Protein AF-A0A8T6SGF6-F1 (afdb_monomer_lite)

Foldseek 3Di:
DVVVVVVVVVVVVVVVVVVVLVVVLVLLVVLVVVLVVVLLDDDDPCLPPDFCVVDDKDWDWDFDPDAVVVLCPPDVNRSVQSVQANWDAPVVCVVVVNDDDVVSVVVCVLNQQWDDDPRTIHGRAHDADPVSVVVSVVVVVVCCVVSCVVCVVVLVVQLVVCVVVVRNVCSVVVVVCCCPPPRNVVSCVVVVVDDAFDQDPSNHTMTTGMD

pLDDT: mean 75.21, std 17.6, range [30.81, 97.12]

Structure (mmCIF, N/CA/C/O backbone):
data_AF-A0A8T6SGF6-F1
#
_entry.id   AF-A0A8T6SGF6-F1
#
loop_
_atom_site.group_PDB
_atom_site.id
_atom_site.type_symbol
_atom_site.label_atom_id
_atom_site.label_alt_id
_atom_site.label_comp_id
_atom_site.label_asym_id
_atom_site.label_entity_id
_atom_site.label_seq_id
_atom_site.pdbx_PDB_ins_code
_atom_site.Cartn_x
_atom_site.Cartn_y
_atom_site.Cartn_z
_atom_site.occupancy
_atom_site.B_iso_or_equiv
_atom_site.auth_seq_id
_atom_site.auth_comp_id
_atom_site.auth_asym_id
_atom_site.auth_atom_id
_atom_site.pdbx_PDB_model_num
ATOM 1 N N . MET A 1 1 ? 2.441 -11.225 -50.084 1.00 42.69 1 MET A N 1
ATOM 2 C CA . MET A 1 1 ? 3.625 -11.869 -49.458 1.00 42.69 1 MET A CA 1
ATOM 3 C C . MET A 1 1 ? 4.300 -10.955 -48.427 1.00 42.69 1 MET A C 1
ATOM 5 O O . MET A 1 1 ? 4.642 -11.436 -47.357 1.00 42.69 1 MET A O 1
ATOM 9 N N . LEU A 1 2 ? 4.420 -9.646 -48.698 1.00 30.81 2 LEU A N 1
ATOM 10 C CA . LEU A 1 2 ? 4.985 -8.646 -47.776 1.00 30.81 2 LEU A CA 1
ATOM 11 C C . LEU A 1 2 ? 4.127 -8.408 -46.508 1.00 30.81 2 LEU A C 1
ATOM 13 O O . LEU A 1 2 ? 4.675 -8.331 -45.411 1.00 30.81 2 LEU A O 1
ATOM 17 N N . ASP A 1 3 ? 2.794 -8.406 -46.631 1.00 38.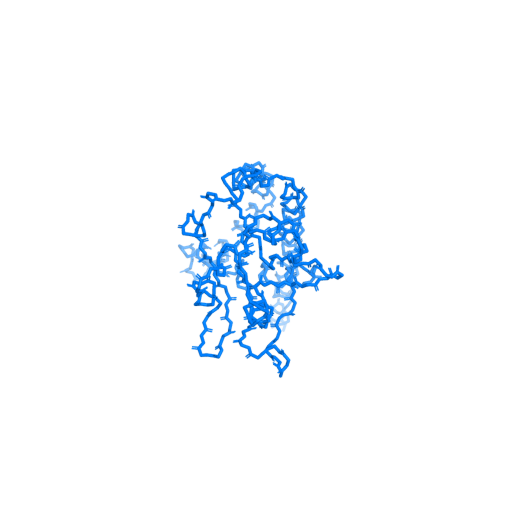16 3 ASP A N 1
ATOM 18 C CA . ASP A 1 3 ? 1.875 -8.214 -45.489 1.00 38.16 3 ASP A CA 1
ATOM 19 C C . ASP A 1 3 ? 1.858 -9.393 -44.505 1.00 38.16 3 ASP A C 1
ATOM 21 O O . ASP A 1 3 ? 1.820 -9.202 -43.291 1.00 38.16 3 ASP A O 1
ATOM 25 N N . ALA A 1 4 ? 1.979 -10.624 -45.011 1.00 33.78 4 ALA A N 1
ATOM 26 C CA . ALA A 1 4 ? 2.087 -11.821 -44.174 1.00 33.78 4 ALA A CA 1
ATOM 27 C C . ALA A 1 4 ? 3.405 -11.841 -43.375 1.00 33.78 4 ALA A C 1
ATOM 29 O O . ALA A 1 4 ? 3.420 -12.249 -42.216 1.00 33.78 4 ALA A O 1
ATOM 30 N N . TYR A 1 5 ? 4.495 -11.336 -43.963 1.00 32.97 5 TYR A N 1
ATOM 31 C CA . TYR A 1 5 ? 5.811 -11.235 -43.324 1.00 32.97 5 TYR A CA 1
ATOM 32 C C . TYR A 1 5 ? 5.869 -10.130 -42.252 1.00 32.97 5 TYR A C 1
ATOM 34 O O . TYR A 1 5 ? 6.454 -10.322 -41.186 1.00 32.97 5 TYR A O 1
ATOM 42 N N . LEU A 1 6 ? 5.207 -8.991 -42.489 1.00 36.31 6 LEU A N 1
ATOM 43 C CA . LEU A 1 6 ? 5.030 -7.922 -41.496 1.00 36.31 6 LEU A CA 1
ATOM 44 C C . LEU A 1 6 ? 4.157 -8.371 -40.316 1.00 36.31 6 LEU A C 1
ATOM 46 O O . LEU A 1 6 ? 4.470 -8.046 -39.169 1.00 36.31 6 LEU A O 1
ATOM 50 N N . SER A 1 7 ? 3.112 -9.159 -40.580 1.00 40.69 7 SER A N 1
ATOM 51 C CA . SER A 1 7 ? 2.255 -9.733 -39.541 1.00 40.69 7 SER A CA 1
ATOM 52 C C . SER A 1 7 ? 2.988 -10.798 -38.712 1.00 40.69 7 SER A C 1
ATOM 54 O O . SER A 1 7 ? 2.883 -10.779 -37.486 1.00 40.69 7 SER A O 1
ATOM 56 N N . LEU A 1 8 ? 3.808 -11.657 -39.338 1.00 35.34 8 LEU A N 1
ATOM 57 C CA . LEU A 1 8 ? 4.652 -12.631 -38.630 1.00 35.34 8 LEU A CA 1
ATOM 58 C C . LEU A 1 8 ? 5.696 -11.947 -37.735 1.00 35.34 8 LEU A C 1
ATOM 60 O O . LEU A 1 8 ? 5.820 -12.306 -36.571 1.00 35.34 8 LEU A O 1
ATOM 64 N N . LYS A 1 9 ? 6.380 -10.902 -38.227 1.00 45.72 9 LYS A N 1
ATOM 65 C CA . LYS A 1 9 ? 7.332 -10.117 -37.419 1.00 45.72 9 LYS A CA 1
ATOM 66 C C . LYS A 1 9 ? 6.667 -9.385 -36.253 1.00 45.72 9 LYS A C 1
ATOM 68 O O . LYS A 1 9 ? 7.291 -9.223 -35.206 1.00 45.72 9 LYS A O 1
ATOM 73 N N . LYS A 1 10 ? 5.418 -8.933 -36.410 1.00 43.22 10 LYS A N 1
ATOM 74 C CA . LYS A 1 10 ? 4.618 -8.360 -35.313 1.00 43.22 10 LYS A CA 1
ATOM 75 C C . LYS A 1 10 ? 4.298 -9.418 -34.254 1.00 43.22 10 LYS A C 1
ATOM 77 O O . LYS A 1 10 ? 4.458 -9.144 -33.070 1.00 43.22 10 LYS A O 1
ATOM 82 N N . ILE A 1 11 ? 3.915 -10.623 -34.679 1.00 40.06 11 ILE A N 1
ATOM 83 C CA . ILE A 1 11 ? 3.613 -11.761 -33.799 1.00 40.06 11 ILE A CA 1
ATOM 84 C C . ILE A 1 11 ? 4.877 -12.264 -33.079 1.00 40.06 11 ILE A C 1
ATOM 86 O O . ILE A 1 11 ? 4.844 -12.471 -31.869 1.00 40.06 11 ILE A O 1
ATOM 90 N N . GLU A 1 12 ? 6.015 -12.376 -33.768 1.00 45.81 12 GLU A N 1
ATOM 91 C CA . GLU A 1 12 ? 7.309 -12.735 -33.167 1.00 45.81 12 GLU A CA 1
ATOM 92 C C . GLU A 1 12 ? 7.813 -11.672 -32.178 1.00 45.81 12 GLU A C 1
ATOM 94 O O . GLU A 1 12 ? 8.327 -12.019 -31.114 1.00 45.81 12 GLU A O 1
ATOM 99 N N . ARG A 1 13 ? 7.616 -10.375 -32.471 1.00 51.97 13 ARG A N 1
ATOM 100 C CA . ARG A 1 13 ? 7.919 -9.279 -31.530 1.00 51.97 13 ARG A CA 1
ATOM 101 C C . ARG A 1 13 ? 7.021 -9.312 -30.295 1.00 51.97 13 ARG A C 1
ATOM 103 O O . ARG A 1 13 ? 7.528 -9.139 -29.191 1.00 51.97 13 ARG A O 1
ATOM 110 N N . LEU A 1 14 ? 5.728 -9.594 -30.460 1.00 41.91 14 LEU A N 1
ATOM 111 C CA . LEU A 1 14 ? 4.786 -9.761 -29.349 1.00 41.91 14 LEU A CA 1
ATOM 112 C C . LEU A 1 14 ? 5.123 -10.993 -28.492 1.00 41.91 14 LEU A C 1
ATOM 114 O O . LEU A 1 14 ? 5.071 -10.913 -27.270 1.00 41.91 14 LEU A O 1
ATOM 118 N N . LEU A 1 15 ? 5.540 -12.108 -29.100 1.00 41.12 15 LEU A N 1
ATOM 119 C CA . LEU A 1 15 ? 5.990 -13.319 -28.394 1.00 41.12 15 LEU A CA 1
ATOM 120 C C . LEU A 1 15 ? 7.327 -13.123 -27.659 1.00 41.12 15 LEU A C 1
ATOM 122 O O . LEU A 1 15 ? 7.505 -13.640 -26.556 1.00 41.12 15 LEU A O 1
ATOM 126 N N . SER A 1 16 ? 8.258 -12.361 -28.242 1.00 49.50 16 SER A N 1
ATOM 127 C CA . SER A 1 16 ? 9.519 -11.958 -27.602 1.00 49.50 16 SER A CA 1
ATOM 128 C C . SER A 1 16 ? 9.273 -11.037 -26.408 1.00 49.50 16 SER A C 1
ATOM 130 O O . SER A 1 16 ? 9.875 -11.227 -25.353 1.00 49.50 16 SER A O 1
ATOM 132 N N . MET A 1 17 ? 8.364 -10.070 -26.554 1.00 51.09 17 MET A N 1
ATOM 133 C CA . MET A 1 17 ? 7.907 -9.234 -25.449 1.00 51.09 17 MET A CA 1
ATOM 134 C C . MET A 1 17 ? 7.204 -10.073 -24.389 1.00 51.09 17 MET A C 1
ATOM 136 O O . MET A 1 17 ? 7.495 -9.896 -23.221 1.00 51.09 17 MET A O 1
ATOM 140 N N . LYS A 1 18 ? 6.369 -11.052 -24.754 1.00 50.62 18 LYS A N 1
ATOM 141 C CA . LYS A 1 18 ? 5.679 -11.912 -23.783 1.00 50.62 18 LYS A CA 1
ATOM 142 C C . LYS A 1 18 ? 6.647 -12.655 -22.857 1.00 50.62 18 LYS A C 1
ATOM 144 O O . LYS A 1 18 ? 6.436 -12.656 -21.655 1.00 50.62 18 LYS A O 1
ATOM 149 N N . LYS A 1 19 ? 7.757 -13.189 -23.381 1.00 54.75 19 LYS A N 1
ATOM 150 C CA . LYS A 1 19 ? 8.802 -13.833 -22.558 1.00 54.75 19 LYS A CA 1
ATOM 151 C C . LYS A 1 19 ? 9.537 -12.850 -21.641 1.00 54.75 19 LYS A C 1
ATOM 153 O O . LYS A 1 19 ? 9.822 -13.186 -20.496 1.00 54.75 19 LYS A O 1
ATOM 158 N N . PHE A 1 20 ? 9.827 -11.646 -22.134 1.00 56.53 20 PHE A N 1
ATOM 159 C CA . PHE A 1 20 ? 10.377 -10.554 -21.324 1.00 56.53 20 PHE A CA 1
ATOM 160 C C . PHE A 1 20 ? 9.402 -10.141 -20.209 1.00 56.53 20 PHE A C 1
ATOM 162 O O . PHE A 1 20 ? 9.803 -9.967 -19.064 1.00 56.53 20 PHE A O 1
ATOM 169 N N . ILE A 1 21 ? 8.110 -10.081 -20.528 1.00 55.38 21 ILE A N 1
ATOM 170 C CA . ILE A 1 21 ? 7.006 -9.759 -19.622 1.00 55.38 21 ILE A CA 1
ATOM 171 C C . ILE A 1 21 ? 6.805 -10.871 -18.587 1.00 55.38 21 ILE A C 1
ATOM 173 O O . ILE A 1 21 ? 6.583 -10.571 -17.422 1.00 55.38 21 ILE A O 1
ATOM 177 N N . ASP A 1 22 ? 6.906 -12.145 -18.968 1.00 54.88 22 ASP A N 1
ATOM 178 C CA . ASP A 1 22 ? 6.864 -13.293 -18.050 1.00 54.88 22 ASP A CA 1
ATOM 179 C C . ASP A 1 22 ? 8.054 -13.274 -17.081 1.00 54.88 22 ASP A C 1
ATOM 181 O O . ASP A 1 22 ? 7.872 -13.463 -15.880 1.00 54.88 22 ASP A O 1
ATOM 185 N N . ALA A 1 23 ? 9.261 -12.973 -17.567 1.00 54.03 23 ALA A N 1
ATOM 186 C CA . ALA A 1 23 ? 10.449 -12.863 -16.725 1.00 54.03 23 ALA A CA 1
ATOM 187 C C . ALA A 1 23 ? 10.371 -11.670 -15.753 1.00 54.03 23 ALA A C 1
ATOM 189 O O . ALA A 1 23 ? 10.595 -11.843 -14.555 1.00 54.03 23 ALA A O 1
ATOM 190 N N . LEU A 1 24 ? 9.996 -10.482 -16.244 1.00 57.06 24 LEU A N 1
ATOM 191 C CA . LEU A 1 24 ? 9.817 -9.276 -15.428 1.00 57.06 24 LEU A CA 1
ATOM 192 C C . LEU A 1 24 ? 8.732 -9.481 -14.362 1.00 57.06 24 LEU A C 1
ATOM 194 O O . LEU A 1 24 ? 8.908 -9.101 -13.209 1.00 57.06 24 LEU A O 1
ATOM 198 N N . ALA A 1 25 ? 7.634 -10.141 -14.729 1.00 54.72 25 ALA A N 1
ATOM 199 C CA . ALA A 1 25 ? 6.541 -10.455 -13.824 1.00 54.72 25 ALA A CA 1
ATOM 200 C C . ALA A 1 25 ? 6.936 -11.433 -12.725 1.00 54.72 25 ALA A C 1
ATOM 202 O O . ALA A 1 25 ? 6.591 -11.217 -11.569 1.00 54.72 25 ALA A O 1
ATOM 203 N N . VAL A 1 26 ? 7.663 -12.502 -13.060 1.00 58.97 26 VAL A N 1
ATOM 204 C CA . VAL A 1 26 ? 8.169 -13.454 -12.064 1.00 58.97 26 VAL A CA 1
ATOM 205 C C . VAL A 1 26 ? 9.068 -12.728 -11.068 1.00 58.97 26 VAL A C 1
ATOM 207 O O . VAL A 1 26 ? 8.891 -12.901 -9.867 1.00 58.97 26 VAL A O 1
ATOM 210 N N . ILE A 1 27 ? 9.950 -11.850 -11.546 1.00 59.69 27 ILE A N 1
ATOM 211 C CA . ILE A 1 27 ? 10.829 -11.028 -10.707 1.00 59.69 27 ILE A CA 1
ATOM 212 C C . ILE A 1 27 ? 10.022 -10.088 -9.797 1.00 59.69 27 ILE A C 1
ATOM 214 O O . ILE A 1 27 ? 10.234 -10.085 -8.587 1.00 59.69 27 ILE A O 1
ATOM 218 N N . LEU A 1 28 ? 9.060 -9.340 -10.347 1.00 57.00 28 LEU A N 1
ATOM 219 C CA . LEU A 1 28 ? 8.191 -8.438 -9.581 1.00 57.00 28 LEU A CA 1
ATOM 220 C C . LEU A 1 28 ? 7.332 -9.193 -8.553 1.00 57.00 28 LEU A C 1
ATOM 222 O O . LEU A 1 28 ? 7.143 -8.716 -7.438 1.00 57.00 28 LEU A O 1
ATOM 226 N N . CYS A 1 29 ? 6.866 -10.401 -8.880 1.00 51.44 29 CYS A N 1
ATOM 227 C CA . CYS A 1 29 ? 6.119 -11.259 -7.958 1.00 51.44 29 CYS A CA 1
ATOM 228 C C . CYS A 1 29 ? 6.995 -11.827 -6.843 1.00 51.44 29 CYS A C 1
ATOM 230 O O . CYS A 1 29 ? 6.547 -11.898 -5.703 1.00 51.44 29 CYS A O 1
ATOM 232 N N . PHE A 1 30 ? 8.230 -12.230 -7.153 1.00 53.16 30 PHE A N 1
ATOM 233 C CA . PHE A 1 30 ? 9.194 -12.680 -6.150 1.00 53.16 30 PHE A CA 1
ATOM 234 C C . PHE A 1 30 ? 9.578 -11.540 -5.200 1.00 53.16 30 PHE A C 1
ATOM 236 O O . PHE A 1 30 ? 9.644 -11.763 -3.993 1.00 53.16 30 PHE A O 1
ATOM 243 N N . LEU A 1 31 ? 9.745 -10.318 -5.717 1.00 53.47 31 LEU A N 1
ATOM 244 C CA . LEU A 1 31 ? 9.953 -9.120 -4.901 1.00 53.47 31 LEU A CA 1
ATOM 245 C C . LEU A 1 31 ? 8.736 -8.829 -4.013 1.00 53.47 31 LEU A C 1
ATOM 247 O O . LEU A 1 31 ? 8.900 -8.630 -2.814 1.00 53.47 31 LEU A O 1
ATOM 251 N N . ALA A 1 32 ? 7.516 -8.900 -4.551 1.00 54.25 32 ALA A N 1
ATOM 252 C CA . ALA A 1 32 ? 6.296 -8.720 -3.764 1.00 54.25 32 ALA A CA 1
ATOM 253 C C . ALA A 1 32 ? 6.138 -9.790 -2.660 1.00 54.25 32 ALA A C 1
ATOM 255 O O . ALA A 1 32 ? 5.777 -9.461 -1.534 1.00 54.25 32 ALA A O 1
ATOM 256 N N . LEU A 1 33 ? 6.462 -11.058 -2.940 1.00 49.75 33 LEU A N 1
ATOM 257 C CA . LEU A 1 33 ? 6.412 -12.159 -1.964 1.00 49.75 33 LEU A CA 1
ATOM 258 C C . LEU A 1 33 ? 7.470 -12.033 -0.854 1.00 49.75 33 LEU A C 1
ATOM 260 O O . LEU A 1 33 ? 7.160 -12.296 0.307 1.00 49.75 33 LEU A O 1
ATOM 264 N N . LEU A 1 34 ? 8.689 -11.596 -1.186 1.00 48.66 34 LEU A N 1
ATOM 265 C CA . LEU A 1 34 ? 9.758 -11.339 -0.210 1.00 48.66 34 LEU A CA 1
ATOM 266 C C . LEU A 1 34 ? 9.413 -10.174 0.725 1.00 48.66 34 LEU A C 1
ATOM 268 O O . LEU A 1 34 ? 9.681 -10.239 1.922 1.00 48.66 34 LEU A O 1
ATOM 272 N N . VAL A 1 35 ? 8.766 -9.136 0.194 1.00 51.12 35 VAL A N 1
ATOM 273 C CA . VAL A 1 35 ? 8.288 -7.987 0.970 1.00 51.12 35 VAL A CA 1
ATOM 274 C C . VAL A 1 35 ? 7.162 -8.409 1.917 1.00 51.12 35 VAL A C 1
ATOM 276 O O . VAL A 1 35 ? 7.212 -8.089 3.096 1.00 51.12 35 VAL A O 1
ATOM 279 N N . VAL A 1 36 ? 6.204 -9.228 1.473 1.00 52.28 36 VAL A N 1
ATOM 280 C CA . VAL A 1 36 ? 5.128 -9.742 2.346 1.00 52.28 36 VAL A CA 1
ATOM 281 C C . VAL A 1 36 ? 5.663 -10.623 3.489 1.00 52.28 36 VAL A C 1
ATOM 283 O O . VAL A 1 36 ? 5.132 -10.557 4.597 1.00 52.28 36 VAL A O 1
ATOM 286 N N . GLN A 1 37 ? 6.715 -11.422 3.260 1.00 49.22 37 GLN A N 1
ATOM 287 C CA . GLN A 1 37 ? 7.325 -12.254 4.310 1.00 49.22 37 GLN A CA 1
ATOM 288 C C . GLN A 1 37 ? 8.202 -11.458 5.288 1.00 49.22 37 GLN A C 1
ATOM 290 O O . GLN A 1 37 ? 8.167 -11.742 6.484 1.00 49.22 37 GLN A O 1
ATOM 295 N N . ALA A 1 38 ? 8.941 -10.451 4.814 1.00 45.31 38 ALA A N 1
ATOM 296 C CA . ALA A 1 38 ? 9.756 -9.586 5.672 1.00 45.31 38 ALA A CA 1
ATOM 297 C C . ALA A 1 38 ? 8.895 -8.641 6.537 1.00 45.31 38 ALA A C 1
ATOM 299 O O . ALA A 1 38 ? 9.175 -8.445 7.715 1.00 45.31 38 ALA A O 1
ATOM 300 N N . LEU A 1 39 ? 7.784 -8.130 5.992 1.00 46.81 39 LEU A N 1
ATOM 301 C CA . LEU A 1 39 ? 6.866 -7.208 6.679 1.00 46.81 39 LEU A CA 1
ATOM 302 C C . LEU A 1 39 ? 5.948 -7.871 7.714 1.00 46.81 39 LEU A C 1
ATOM 304 O O . LEU A 1 39 ? 5.283 -7.182 8.487 1.00 46.81 39 LEU A O 1
ATOM 308 N N . ALA A 1 40 ? 5.890 -9.205 7.754 1.00 46.00 40 ALA A N 1
ATOM 309 C CA . ALA A 1 40 ? 5.141 -9.922 8.783 1.00 46.00 40 ALA A CA 1
ATOM 310 C C . ALA A 1 40 ? 5.783 -9.794 10.179 1.00 46.00 40 ALA A C 1
ATOM 312 O O . ALA A 1 40 ? 5.165 -10.182 11.174 1.00 46.00 40 ALA A O 1
ATOM 313 N N . GLN A 1 41 ? 6.997 -9.243 10.281 1.00 48.88 41 GLN A N 1
ATOM 314 C CA . GLN A 1 41 ? 7.711 -9.107 11.541 1.00 48.88 41 GLN A CA 1
ATOM 315 C C . GLN A 1 41 ? 8.114 -7.650 11.821 1.00 48.88 41 GLN A C 1
ATOM 317 O O . GLN A 1 41 ? 9.018 -7.101 11.208 1.00 48.88 41 GLN A O 1
ATOM 322 N N . GLN A 1 42 ? 7.469 -7.110 12.864 1.00 48.31 42 GLN A N 1
ATOM 323 C CA . GLN A 1 42 ? 7.906 -5.992 13.715 1.00 48.31 42 GLN A CA 1
ATOM 324 C C . GLN A 1 42 ? 7.611 -4.546 13.271 1.00 48.31 42 GLN A C 1
ATOM 326 O O . GLN A 1 42 ? 8.533 -3.773 13.045 1.00 48.31 42 GLN A O 1
ATOM 331 N N . LEU A 1 43 ? 6.350 -4.119 13.442 1.00 49.84 43 LEU A N 1
ATOM 332 C CA . LEU A 1 43 ? 6.094 -2.741 13.898 1.00 49.84 43 LEU A CA 1
ATOM 333 C C . LEU A 1 43 ? 6.615 -2.554 15.341 1.00 49.84 43 LEU A C 1
ATOM 335 O O . LEU A 1 43 ? 6.474 -3.503 16.137 1.00 49.84 43 LEU A O 1
ATOM 339 N N . PRO A 1 44 ? 7.121 -1.356 15.703 1.00 47.50 44 PRO A N 1
ATOM 340 C CA . PRO A 1 44 ? 7.504 -1.025 17.071 1.00 47.50 44 PRO A CA 1
ATOM 341 C C . PRO A 1 44 ? 6.348 -1.268 18.049 1.00 47.50 44 PRO A C 1
ATOM 343 O O . PRO A 1 44 ? 5.174 -1.187 17.690 1.00 47.50 44 PRO A O 1
ATOM 346 N N . ALA A 1 45 ? 6.692 -1.629 19.284 1.00 47.25 45 ALA A N 1
ATOM 347 C CA . ALA A 1 45 ? 5.738 -2.077 20.298 1.00 47.25 45 ALA A CA 1
ATOM 348 C C . ALA A 1 45 ? 4.834 -0.962 20.858 1.00 47.25 45 ALA A C 1
ATOM 350 O O . ALA A 1 45 ? 3.873 -1.286 21.548 1.00 47.25 45 ALA A O 1
ATOM 351 N N . ASP A 1 46 ? 5.103 0.309 20.542 1.00 48.56 46 ASP A N 1
ATOM 352 C CA . ASP A 1 46 ? 4.410 1.456 21.136 1.00 48.56 46 ASP A CA 1
ATOM 353 C C . ASP A 1 46 ? 3.642 2.250 20.066 1.00 48.56 46 ASP A C 1
ATOM 355 O O . ASP A 1 46 ? 4.159 3.168 19.431 1.00 48.56 46 ASP A O 1
ATOM 359 N N . ALA A 1 47 ? 2.395 1.842 19.813 1.00 50.56 47 ALA A N 1
ATOM 360 C CA . ALA A 1 47 ? 1.516 2.471 18.822 1.00 50.56 47 ALA A CA 1
ATOM 361 C C . ALA A 1 47 ? 1.007 3.863 19.252 1.00 50.56 47 ALA A C 1
ATOM 363 O O . ALA A 1 47 ? 0.466 4.597 18.433 1.00 50.56 47 ALA A O 1
ATOM 364 N N . THR A 1 48 ? 1.203 4.235 20.517 1.00 50.34 48 THR A N 1
ATOM 365 C CA . THR A 1 48 ? 0.708 5.464 21.164 1.00 50.34 48 THR A CA 1
ATOM 366 C C . THR A 1 48 ? 1.468 6.735 20.778 1.00 50.34 48 THR A C 1
ATOM 368 O O . THR A 1 48 ? 1.000 7.829 21.078 1.00 50.34 48 THR A O 1
ATOM 371 N N . THR A 1 49 ? 2.619 6.630 20.102 1.00 56.94 49 THR A N 1
ATOM 372 C CA . THR A 1 49 ? 3.395 7.795 19.619 1.00 56.94 49 THR A CA 1
ATOM 373 C C . THR A 1 49 ? 3.411 7.944 18.097 1.00 56.94 49 THR A C 1
ATOM 375 O O . THR A 1 49 ? 3.994 8.898 17.587 1.00 56.94 49 THR A O 1
ATOM 378 N N . LEU A 1 50 ? 2.778 7.024 17.364 1.00 67.75 50 LEU A N 1
ATOM 379 C CA . LEU A 1 50 ? 2.756 7.037 15.902 1.00 67.75 50 LEU A CA 1
ATOM 380 C C . LEU A 1 50 ? 1.631 7.940 15.384 1.00 67.75 50 LEU A C 1
ATOM 382 O O . LEU A 1 50 ? 0.506 7.877 15.873 1.00 67.75 50 LEU A O 1
ATOM 386 N N . SER A 1 51 ? 1.922 8.728 14.348 1.00 77.69 51 SER A N 1
ATOM 387 C CA . SER A 1 51 ? 0.922 9.455 13.565 1.00 77.69 51 SER A CA 1
ATOM 388 C C . SER A 1 51 ? 1.088 9.120 12.085 1.00 77.69 51 SER A C 1
ATOM 390 O O . SER A 1 51 ? 2.195 9.109 11.561 1.00 77.69 51 SER A O 1
ATOM 392 N N . LEU A 1 52 ? -0.016 8.909 11.365 1.00 76.00 52 LEU A N 1
ATOM 393 C CA . LEU A 1 52 ? -0.043 8.813 9.902 1.00 76.00 52 LEU A CA 1
ATOM 394 C C . LEU A 1 52 ? 0.465 10.088 9.212 1.00 76.00 52 LEU A C 1
ATOM 396 O O . LEU A 1 52 ? 0.773 10.039 8.027 1.00 76.00 52 LEU A O 1
ATOM 400 N N . LYS A 1 53 ? 0.590 11.218 9.919 1.00 76.69 53 LYS A N 1
ATOM 401 C CA . LYS A 1 53 ? 1.257 12.422 9.393 1.00 76.69 53 LYS A CA 1
ATOM 402 C C . LYS A 1 53 ? 2.755 12.228 9.171 1.00 76.69 53 LYS A C 1
ATOM 404 O O . LYS A 1 53 ? 3.327 12.958 8.369 1.00 76.69 53 LYS A O 1
ATOM 409 N N . ASP A 1 54 ? 3.362 11.260 9.852 1.00 76.69 54 ASP A N 1
ATOM 410 C CA . ASP A 1 54 ? 4.778 10.919 9.697 1.00 76.69 54 ASP A CA 1
ATOM 411 C C . ASP A 1 54 ? 5.033 10.025 8.468 1.00 76.69 54 ASP A C 1
ATOM 413 O O . ASP A 1 54 ? 6.172 9.643 8.200 1.00 76.69 54 ASP A O 1
ATOM 417 N N . TYR A 1 55 ? 3.977 9.692 7.715 1.00 73.00 55 TYR A N 1
ATOM 418 C CA . TYR A 1 55 ? 4.013 8.808 6.556 1.00 73.00 55 TYR A CA 1
ATOM 419 C C . TYR A 1 55 ? 3.520 9.530 5.300 1.00 73.00 55 TYR A C 1
ATOM 421 O O . TYR A 1 55 ? 2.547 10.289 5.325 1.00 73.00 55 TYR A O 1
ATOM 429 N N . ASP A 1 56 ? 4.146 9.223 4.166 1.00 71.94 56 ASP A N 1
ATOM 430 C CA . ASP A 1 56 ? 3.608 9.592 2.860 1.00 71.94 56 ASP A CA 1
ATOM 431 C C . ASP A 1 56 ? 2.458 8.646 2.500 1.00 71.94 56 ASP A C 1
ATOM 433 O O . ASP A 1 56 ? 2.663 7.446 2.339 1.00 71.94 56 ASP A O 1
ATOM 437 N N . ILE A 1 57 ? 1.245 9.185 2.348 1.00 69.50 57 ILE A N 1
ATOM 438 C CA . ILE A 1 57 ? 0.067 8.403 1.951 1.00 69.50 57 ILE A CA 1
ATOM 439 C C . ILE A 1 57 ? -0.117 8.503 0.438 1.00 69.50 57 ILE A C 1
ATOM 441 O O . ILE A 1 57 ? -0.462 9.566 -0.085 1.00 69.50 57 ILE A O 1
ATOM 445 N N . SER A 1 58 ? 0.026 7.379 -0.262 1.00 67.50 58 SER A N 1
ATOM 446 C CA . SER A 1 58 ? -0.202 7.285 -1.705 1.00 67.50 58 SER A CA 1
ATOM 447 C C . SER A 1 58 ? -1.492 6.512 -1.999 1.00 67.50 58 SER A C 1
ATOM 449 O O . SER A 1 58 ? -1.804 5.508 -1.363 1.00 67.50 58 SER A O 1
ATOM 451 N N . GLN A 1 59 ? -2.296 6.981 -2.960 1.00 65.50 59 GLN A N 1
ATOM 452 C CA . GLN A 1 59 ? -3.617 6.399 -3.240 1.00 65.50 59 GLN A CA 1
ATOM 453 C C . GLN A 1 59 ? -3.854 6.296 -4.745 1.00 65.50 59 GLN A C 1
ATOM 455 O O . GLN A 1 59 ? -3.739 7.290 -5.458 1.00 65.50 59 GLN A O 1
ATOM 460 N N . PHE A 1 60 ? -4.242 5.112 -5.219 1.00 62.69 60 PHE A N 1
ATOM 461 C CA . PHE A 1 60 ? -4.751 4.920 -6.578 1.00 62.69 60 PHE A CA 1
ATOM 462 C C . PHE A 1 60 ? -6.235 4.580 -6.490 1.00 62.69 60 PHE A C 1
ATOM 464 O O . PHE A 1 60 ? -6.584 3.500 -6.009 1.00 62.69 60 PHE A O 1
ATOM 471 N N . ILE A 1 61 ? -7.105 5.521 -6.874 1.00 66.38 61 ILE A N 1
ATOM 472 C CA . ILE A 1 61 ? -8.544 5.434 -6.599 1.00 66.38 61 ILE A CA 1
ATOM 473 C C . ILE A 1 61 ? -9.402 5.827 -7.798 1.00 66.38 61 ILE A C 1
ATOM 475 O O . ILE A 1 61 ? -9.144 6.809 -8.486 1.00 66.38 61 ILE A O 1
ATOM 479 N N . THR A 1 62 ? -10.508 5.109 -7.956 1.00 64.25 62 THR A N 1
ATOM 480 C CA . THR A 1 62 ? -11.732 5.635 -8.561 1.00 64.25 62 THR A CA 1
ATOM 481 C C . THR A 1 62 ? -12.705 5.908 -7.418 1.00 64.25 62 THR A C 1
ATOM 483 O O . THR A 1 62 ? -12.997 5.010 -6.622 1.00 64.25 62 THR A O 1
ATOM 486 N N . SER A 1 63 ? -13.179 7.148 -7.290 1.00 63.53 63 SER A N 1
ATOM 487 C CA . SER A 1 63 ? -14.061 7.554 -6.190 1.00 63.53 63 SER A CA 1
ATOM 488 C C . SER A 1 63 ? -15.284 8.308 -6.691 1.00 63.53 63 SER A C 1
ATOM 490 O O . SER A 1 63 ? -15.215 9.042 -7.676 1.00 63.53 63 SER A O 1
ATOM 492 N N . SER A 1 64 ? -16.404 8.149 -5.987 1.00 56.50 64 SER A N 1
ATOM 493 C CA . SER A 1 64 ? -17.579 9.003 -6.150 1.00 56.50 64 SER A CA 1
ATOM 494 C C . SER A 1 64 ? -17.677 9.944 -4.947 1.00 56.50 64 SER A C 1
ATOM 496 O O . SER A 1 64 ? -18.154 9.557 -3.882 1.00 56.50 64 SER A O 1
ATOM 498 N N . GLY A 1 65 ? -17.206 11.182 -5.102 1.00 67.00 65 GLY A N 1
ATOM 499 C CA . GLY A 1 65 ? -17.463 12.285 -4.167 1.00 67.00 65 GLY A CA 1
ATOM 500 C C . GLY A 1 65 ? -16.392 12.582 -3.109 1.00 67.00 65 GLY A C 1
ATOM 501 O O . GLY A 1 65 ? -16.186 13.752 -2.807 1.00 67.00 65 GLY A O 1
ATOM 502 N N . SER A 1 66 ? -15.692 11.590 -2.546 1.00 77.38 66 SER A N 1
ATOM 503 C CA . SER A 1 66 ? -14.634 11.824 -1.540 1.00 77.38 66 SER A CA 1
ATOM 504 C C . SER A 1 66 ? -13.577 10.713 -1.556 1.00 77.38 66 SER A C 1
ATOM 506 O O . SER A 1 66 ? -13.788 9.660 -2.154 1.00 77.38 66 SER A O 1
ATOM 508 N N . THR A 1 67 ? -12.434 10.939 -0.906 1.00 82.19 67 THR A N 1
ATOM 509 C CA . THR A 1 67 ? -11.306 9.997 -0.857 1.00 82.19 67 THR A CA 1
ATOM 510 C C . THR A 1 67 ? -11.184 9.340 0.521 1.00 82.19 67 THR A C 1
ATOM 512 O O . THR A 1 67 ? -11.570 9.947 1.527 1.00 82.19 67 THR A O 1
ATOM 515 N N . PRO A 1 68 ? -10.606 8.126 0.614 1.00 86.81 68 PRO A N 1
ATOM 516 C CA . PRO A 1 68 ? -10.339 7.482 1.901 1.00 86.81 68 PRO A CA 1
ATOM 517 C C . PRO A 1 68 ? -9.524 8.356 2.860 1.00 86.81 68 PRO A C 1
ATOM 519 O O . PRO A 1 68 ? -9.748 8.296 4.065 1.00 86.81 68 PRO A O 1
ATOM 522 N N . ASN A 1 69 ? -8.644 9.222 2.335 1.00 86.56 69 ASN A N 1
ATOM 523 C CA . ASN A 1 69 ? -7.858 10.157 3.148 1.00 86.56 69 ASN A CA 1
ATOM 524 C C . ASN A 1 69 ? -8.724 11.025 4.065 1.00 86.56 69 ASN A C 1
ATOM 526 O O . ASN A 1 69 ? -8.361 11.285 5.208 1.00 86.56 69 ASN A O 1
ATOM 530 N N . ASN A 1 70 ? -9.867 11.486 3.553 1.00 88.81 70 ASN A N 1
ATOM 531 C CA . ASN A 1 70 ? -10.752 12.349 4.321 1.00 88.81 70 ASN A CA 1
ATOM 532 C C . ASN A 1 70 ? -11.319 11.594 5.519 1.00 88.81 70 ASN A C 1
ATOM 534 O O . ASN A 1 70 ? -11.385 12.158 6.598 1.00 88.81 70 ASN A O 1
ATOM 538 N N . ILE A 1 71 ? -11.659 10.316 5.346 1.00 91.56 71 ILE A N 1
ATOM 539 C CA . ILE A 1 71 ? -12.190 9.471 6.419 1.00 91.56 71 ILE A CA 1
ATOM 540 C C . ILE A 1 71 ? -11.119 9.126 7.448 1.00 91.56 71 ILE A C 1
ATOM 542 O O . ILE A 1 71 ? -11.405 9.147 8.640 1.00 91.56 71 ILE A O 1
ATOM 546 N N . ILE A 1 72 ? -9.891 8.857 7.003 1.00 92.00 72 ILE A N 1
ATOM 547 C CA . ILE A 1 72 ? -8.748 8.589 7.888 1.00 92.00 72 ILE A CA 1
ATOM 548 C C . ILE A 1 72 ? -8.519 9.757 8.861 1.00 92.00 72 ILE A C 1
ATOM 550 O O . ILE A 1 72 ? -8.224 9.529 10.027 1.00 92.00 72 ILE A O 1
ATOM 554 N N . LYS A 1 73 ? -8.708 10.997 8.397 1.00 91.06 73 LYS A N 1
ATOM 555 C CA . LYS A 1 73 ? -8.478 12.222 9.180 1.00 91.06 73 LYS A CA 1
ATOM 556 C C . LYS A 1 73 ? -9.647 12.646 10.077 1.00 91.06 73 LYS A C 1
ATOM 558 O O . LYS A 1 73 ? -9.525 13.661 10.758 1.00 91.06 73 LYS A O 1
ATOM 563 N N . LEU A 1 74 ? -10.786 11.950 10.035 1.00 92.81 74 LEU A N 1
ATOM 564 C CA . LEU A 1 74 ? -11.935 12.273 10.887 1.00 92.81 74 LEU A CA 1
ATOM 565 C C . LEU A 1 74 ? -11.735 11.732 12.303 1.00 92.81 74 LEU A C 1
ATOM 567 O O . LEU A 1 74 ? -11.330 10.582 12.472 1.00 92.81 74 LEU A O 1
ATOM 571 N N . ASP A 1 75 ? -12.104 12.543 13.295 1.00 94.00 75 ASP A N 1
ATOM 572 C CA . ASP A 1 75 ? -12.055 12.199 14.718 1.00 94.00 75 ASP A CA 1
ATOM 573 C C . ASP A 1 75 ? -10.692 11.587 15.103 1.00 94.00 75 ASP A C 1
ATOM 575 O O . ASP A 1 75 ? -9.648 12.139 14.755 1.00 94.00 75 ASP A O 1
ATOM 579 N N . ASN A 1 76 ? -10.685 10.441 15.786 1.00 94.62 76 ASN A N 1
ATOM 580 C CA . ASN A 1 76 ? -9.487 9.665 16.099 1.00 94.62 76 ASN A CA 1
ATOM 581 C C . ASN A 1 76 ? -9.330 8.414 15.209 1.00 94.62 76 ASN A C 1
ATOM 583 O O . ASN A 1 76 ? -8.705 7.432 15.604 1.00 94.62 76 ASN A O 1
ATOM 587 N N . ASN A 1 77 ? -9.875 8.421 13.987 1.00 95.81 77 ASN A N 1
ATOM 588 C CA . ASN A 1 77 ? -9.800 7.257 13.095 1.00 95.81 77 ASN A CA 1
ATOM 589 C C . ASN A 1 77 ? -8.357 6.820 12.808 1.00 95.81 77 ASN A C 1
ATOM 591 O O . ASN A 1 77 ? -8.085 5.626 12.718 1.00 95.81 77 ASN A O 1
ATOM 595 N N . GLU A 1 78 ? -7.437 7.773 12.685 1.00 93.81 78 GLU A N 1
ATOM 596 C CA . GLU A 1 78 ? -6.002 7.530 12.533 1.00 93.81 78 GLU A CA 1
ATOM 597 C C . GLU A 1 78 ? -5.432 6.640 13.649 1.00 93.81 78 GLU A C 1
ATOM 599 O O . GLU A 1 78 ? -4.720 5.675 13.369 1.00 93.81 78 GLU A O 1
ATOM 604 N N . GLU A 1 79 ? -5.810 6.909 14.896 1.00 94.38 79 GLU A N 1
ATOM 605 C CA . GLU A 1 79 ? -5.379 6.154 16.071 1.00 94.38 79 GLU A CA 1
ATOM 606 C C . GLU A 1 79 ? -5.913 4.713 16.035 1.00 94.38 79 GLU A C 1
ATOM 608 O O . GLU A 1 79 ? -5.156 3.754 16.197 1.00 94.38 79 GLU A O 1
ATOM 613 N N . ILE A 1 80 ? -7.201 4.544 15.708 1.00 96.06 80 ILE A N 1
ATOM 614 C CA . ILE A 1 80 ? -7.835 3.227 15.546 1.00 96.06 80 ILE A CA 1
ATOM 615 C C . ILE A 1 80 ? -7.119 2.419 14.449 1.00 96.06 80 ILE A C 1
ATOM 617 O O . ILE A 1 80 ? -6.834 1.231 14.623 1.00 96.06 80 ILE A O 1
ATOM 621 N N . ILE A 1 81 ? -6.804 3.054 13.315 1.00 94.81 81 ILE A N 1
ATOM 622 C CA . ILE A 1 81 ? -6.113 2.424 12.180 1.00 94.81 81 ILE A CA 1
ATOM 623 C C . ILE A 1 81 ? -4.705 1.975 12.580 1.00 94.81 81 ILE A C 1
ATOM 625 O O . ILE A 1 81 ? -4.311 0.846 12.276 1.00 94.81 81 ILE A O 1
ATOM 629 N N . LEU A 1 82 ? -3.944 2.825 13.267 1.00 92.19 82 LEU A N 1
ATOM 630 C CA . LEU A 1 82 ? -2.592 2.490 13.715 1.00 92.19 82 LEU A CA 1
ATOM 631 C C . LEU A 1 82 ? -2.610 1.354 14.744 1.00 92.19 82 LEU A C 1
ATOM 633 O O . LEU A 1 82 ? -1.833 0.401 14.634 1.00 92.19 82 LEU A O 1
ATOM 637 N N . ALA A 1 83 ? -3.558 1.378 15.681 1.00 93.38 83 ALA A N 1
ATOM 638 C CA . ALA A 1 83 ? -3.726 0.312 16.661 1.00 93.38 83 ALA A CA 1
ATOM 639 C C . ALA A 1 83 ? -4.076 -1.042 16.009 1.00 93.38 83 ALA A C 1
ATOM 641 O O . ALA A 1 83 ? -3.656 -2.093 16.499 1.00 93.38 83 ALA A O 1
ATOM 642 N N . CYS A 1 84 ? -4.787 -1.031 14.877 1.00 94.75 84 CYS A N 1
ATOM 643 C CA . CYS A 1 84 ? -5.237 -2.230 14.166 1.00 94.75 84 CYS A CA 1
ATOM 644 C C . CYS A 1 84 ? -4.243 -2.780 13.124 1.00 94.75 84 CYS A C 1
ATOM 646 O O . CYS A 1 84 ? -4.584 -3.729 12.414 1.00 94.75 84 CYS A O 1
ATOM 648 N N . VAL A 1 85 ? -3.013 -2.262 13.002 1.00 89.62 85 VAL A N 1
ATOM 649 C CA . VAL A 1 85 ? -2.047 -2.746 11.987 1.00 89.62 85 VAL A CA 1
ATOM 650 C C . VAL A 1 85 ? -1.779 -4.253 12.104 1.00 89.62 85 VAL A C 1
ATOM 652 O O . VAL A 1 85 ? -1.829 -4.984 11.111 1.00 89.62 85 VAL A O 1
ATOM 655 N N . LYS A 1 86 ? -1.550 -4.746 13.328 1.00 87.62 86 LYS A N 1
ATOM 656 C CA . LYS A 1 86 ? -1.312 -6.177 13.601 1.00 87.62 86 LYS A CA 1
ATOM 657 C C . LYS A 1 86 ? -2.597 -6.991 13.799 1.00 87.62 86 LYS A C 1
ATOM 659 O O . LYS A 1 86 ? -2.516 -8.202 13.973 1.00 87.62 86 LYS A O 1
ATOM 664 N N . GLY A 1 87 ? -3.761 -6.354 13.699 1.00 93.38 87 GLY A N 1
ATOM 665 C CA . GLY A 1 87 ? -5.042 -6.939 14.075 1.00 93.38 87 GLY A CA 1
ATOM 666 C C . GLY A 1 87 ? -5.302 -6.813 15.578 1.00 93.38 87 GLY A C 1
ATOM 667 O O . GLY A 1 87 ? -4.446 -7.186 16.379 1.00 93.38 87 GLY A O 1
ATOM 668 N N . LYS A 1 88 ? -6.472 -6.296 15.957 1.00 95.69 88 LYS A N 1
ATOM 669 C CA . LYS A 1 88 ? -6.945 -6.240 17.348 1.00 95.69 88 LYS A CA 1
ATOM 670 C C . LYS A 1 88 ? -8.445 -6.484 17.423 1.00 95.69 88 LYS A C 1
ATOM 672 O O . LYS A 1 88 ? -9.190 -6.129 16.516 1.00 95.69 88 LYS A O 1
ATOM 677 N N . THR A 1 89 ? -8.880 -7.080 18.521 1.00 96.81 89 THR A N 1
ATOM 678 C CA . THR A 1 89 ? -10.296 -7.128 18.906 1.00 96.81 89 THR A CA 1
ATOM 679 C C . THR A 1 89 ? -10.733 -5.783 19.490 1.00 96.81 89 THR A C 1
ATOM 681 O O . THR A 1 89 ? -9.902 -4.947 19.860 1.00 96.81 89 THR A O 1
ATOM 684 N N . ARG A 1 90 ? -12.046 -5.567 19.597 1.00 96.12 90 ARG A N 1
ATOM 685 C CA . ARG A 1 90 ? -12.614 -4.365 20.232 1.00 96.12 90 ARG A CA 1
ATOM 686 C C . ARG A 1 90 ? -12.202 -4.255 21.696 1.00 96.12 90 ARG A C 1
ATOM 688 O O . ARG A 1 90 ? -11.855 -3.173 22.155 1.00 96.12 90 ARG A O 1
ATOM 695 N N . GLU A 1 91 ? -12.184 -5.381 22.396 1.00 95.88 91 GLU A N 1
ATOM 696 C CA . GLU A 1 91 ? -11.794 -5.484 23.799 1.00 95.88 91 GLU A CA 1
ATOM 697 C C . GLU A 1 91 ? -10.325 -5.091 23.989 1.00 95.88 91 GLU A C 1
ATOM 699 O O . GLU A 1 91 ? -9.990 -4.386 24.937 1.00 95.88 91 GLU A O 1
ATOM 704 N N . GLN A 1 92 ? -9.448 -5.494 23.063 1.00 96.06 92 GLN A N 1
ATOM 705 C CA . GLN A 1 92 ? -8.039 -5.092 23.080 1.00 96.06 92 GLN A CA 1
ATOM 706 C C . GLN A 1 92 ? -7.868 -3.592 22.823 1.00 96.06 92 GLN A C 1
ATOM 708 O O . GLN A 1 92 ? -7.110 -2.951 23.538 1.00 96.06 92 GLN A O 1
ATOM 713 N N . LEU A 1 93 ? -8.599 -3.018 21.860 1.00 95.06 93 LEU A N 1
ATOM 714 C CA . LEU A 1 93 ? -8.573 -1.569 21.617 1.00 95.06 93 LEU A CA 1
ATOM 715 C C . LEU A 1 93 ? -8.997 -0.777 22.861 1.00 95.06 93 LEU A C 1
ATOM 717 O O . LEU A 1 93 ? -8.320 0.174 23.240 1.00 95.06 93 LEU A O 1
ATOM 721 N N . GLN A 1 94 ? -10.072 -1.204 23.528 1.00 94.56 94 GLN A N 1
ATOM 722 C CA . GLN A 1 94 ? -10.533 -0.582 24.773 1.00 94.56 94 GLN A CA 1
ATOM 723 C C . GLN A 1 94 ? -9.511 -0.731 25.905 1.00 94.56 94 GLN A C 1
ATOM 725 O O . GLN A 1 94 ? -9.279 0.220 26.648 1.00 94.56 94 GLN A O 1
ATOM 730 N N . ALA A 1 95 ? -8.885 -1.905 26.034 1.00 95.00 95 ALA A N 1
ATOM 731 C CA . ALA A 1 95 ? -7.847 -2.151 27.032 1.00 95.00 95 ALA A CA 1
ATOM 732 C C . ALA A 1 95 ? -6.605 -1.269 26.821 1.00 95.00 95 ALA A C 1
ATOM 734 O O . ALA A 1 95 ? -5.976 -0.862 27.795 1.00 95.00 95 ALA A O 1
ATOM 735 N N . ASP A 1 96 ? -6.295 -0.931 25.568 1.00 92.56 96 ASP A N 1
ATOM 736 C CA . ASP A 1 96 ? -5.222 -0.001 25.204 1.00 92.56 96 ASP A CA 1
ATOM 737 C C . ASP A 1 96 ? -5.616 1.479 25.379 1.00 92.56 96 ASP A C 1
ATOM 739 O O . ASP A 1 96 ? -4.817 2.368 25.091 1.00 92.56 96 ASP A O 1
ATOM 743 N N . GLY A 1 97 ? -6.837 1.758 25.853 1.00 94.81 97 GLY A N 1
ATOM 744 C CA . GLY A 1 97 ? -7.345 3.113 26.068 1.00 94.81 97 GLY A CA 1
ATOM 745 C C . GLY A 1 97 ? -7.806 3.825 24.796 1.00 94.81 97 GLY A C 1
ATOM 746 O O . GLY A 1 97 ? -8.030 5.031 24.835 1.00 94.81 97 GLY A O 1
ATOM 747 N N . ILE A 1 98 ? -7.963 3.103 23.682 1.00 94.94 98 ILE A N 1
ATOM 748 C CA . ILE A 1 98 ? -8.416 3.678 22.413 1.00 94.94 98 ILE A CA 1
ATOM 749 C C . ILE A 1 98 ? -9.938 3.807 22.439 1.00 94.94 98 ILE A C 1
ATOM 751 O O . ILE A 1 98 ? -10.668 2.812 22.379 1.00 94.94 98 ILE A O 1
ATOM 755 N N . GLU A 1 99 ? -10.428 5.041 22.516 1.00 94.62 99 GLU A N 1
ATOM 756 C CA . GLU A 1 99 ? -11.859 5.331 22.457 1.00 94.62 99 GLU A CA 1
ATOM 757 C C . GLU A 1 99 ? -12.386 5.166 21.026 1.00 94.62 99 GLU A C 1
ATOM 759 O O . GLU A 1 99 ? -11.762 5.598 20.061 1.00 94.62 99 GLU A O 1
ATOM 764 N N . PHE A 1 100 ? -13.555 4.550 20.860 1.00 95.88 100 PHE A N 1
ATOM 765 C CA . PHE A 1 100 ? -14.233 4.497 19.566 1.00 95.88 100 PHE A CA 1
ATOM 766 C C . PHE A 1 100 ? -15.740 4.330 19.739 1.00 95.88 100 PHE A C 1
ATOM 768 O O . PHE A 1 100 ? -16.227 3.802 20.741 1.00 95.88 100 PHE A O 1
ATOM 775 N N . VAL A 1 101 ? -16.488 4.722 18.711 1.00 96.44 101 VAL A N 1
ATOM 776 C CA . VAL A 1 101 ? -17.907 4.387 18.556 1.00 96.44 101 VAL A CA 1
ATOM 777 C C . VAL A 1 101 ? -18.113 3.441 17.374 1.00 96.44 101 VAL A C 1
ATOM 779 O O . VAL A 1 101 ? -17.425 3.519 16.356 1.00 96.44 101 VAL A O 1
ATOM 782 N N . GLU A 1 102 ? -19.112 2.559 17.452 1.00 95.75 102 GLU A N 1
ATOM 783 C CA . GLU A 1 102 ? -19.377 1.565 16.394 1.00 95.75 102 GLU A CA 1
ATOM 784 C C . GLU A 1 102 ? -19.656 2.191 15.015 1.00 95.75 102 GLU A C 1
ATOM 786 O O . GLU A 1 102 ? -19.381 1.584 13.976 1.00 95.75 102 GLU A O 1
ATOM 791 N N . SER A 1 103 ? -20.153 3.431 14.966 1.00 96.00 103 SER A N 1
ATOM 792 C CA 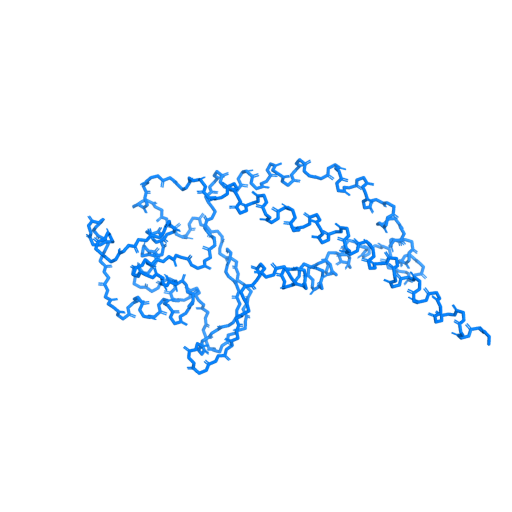. SER A 1 103 ? -20.309 4.164 13.707 1.00 96.00 103 SER A CA 1
ATOM 793 C C . SER A 1 103 ? -18.972 4.466 13.025 1.00 96.00 103 SER A C 1
ATOM 795 O O . SER A 1 103 ? -18.920 4.400 11.796 1.00 96.00 103 SER A O 1
ATOM 797 N N . GLN A 1 104 ? -17.894 4.730 13.776 1.00 96.19 104 GLN A N 1
ATOM 798 C CA . GLN A 1 104 ? -16.547 4.913 13.219 1.00 96.19 104 GLN A CA 1
ATOM 799 C C . GLN A 1 104 ? -16.031 3.600 12.630 1.00 96.19 104 GLN A C 1
ATOM 801 O O . GLN A 1 104 ? -15.622 3.566 11.471 1.00 96.19 104 GLN A O 1
ATOM 806 N N . ILE A 1 105 ? -16.150 2.489 13.367 1.00 96.81 105 ILE A N 1
ATOM 807 C CA . ILE A 1 105 ? -15.737 1.162 12.882 1.00 96.81 105 ILE A CA 1
ATOM 808 C C . ILE A 1 105 ? -16.492 0.797 11.600 1.00 96.81 105 ILE A C 1
ATOM 810 O O . ILE A 1 105 ? -15.895 0.384 10.600 1.00 96.81 105 ILE A O 1
ATOM 814 N N . LYS A 1 106 ? -17.811 1.017 11.575 1.00 94.81 106 LYS A N 1
ATOM 815 C CA . LYS A 1 106 ? -18.633 0.785 10.383 1.00 94.81 106 LYS A CA 1
ATOM 816 C C . LYS A 1 106 ? -18.220 1.680 9.215 1.00 94.81 106 LYS A C 1
ATOM 818 O O . LYS A 1 106 ? -18.163 1.196 8.081 1.00 94.81 106 LYS A O 1
ATOM 823 N N . LEU A 1 107 ? -17.921 2.955 9.465 1.00 93.69 107 LEU A N 1
ATOM 824 C CA . LEU A 1 107 ? -17.451 3.889 8.444 1.00 93.69 107 LEU A CA 1
ATOM 825 C C . LEU A 1 107 ? -16.120 3.415 7.849 1.00 93.69 107 LEU A C 1
ATOM 827 O O . LEU A 1 107 ? -16.035 3.234 6.637 1.00 93.69 107 LEU A O 1
ATOM 831 N N . LEU A 1 108 ? -15.128 3.113 8.688 1.00 94.81 108 LEU A N 1
ATOM 832 C CA . LEU A 1 108 ? -13.806 2.637 8.272 1.00 94.81 108 LEU A CA 1
ATOM 833 C C . LEU A 1 108 ? -13.878 1.332 7.471 1.00 94.81 108 LEU A C 1
ATOM 835 O O . LEU A 1 108 ? -13.175 1.182 6.468 1.00 94.81 108 LEU A O 1
ATOM 839 N N . LYS A 1 109 ? -14.772 0.414 7.852 1.00 93.06 109 LYS A N 1
ATOM 840 C CA . LYS A 1 109 ? -15.040 -0.814 7.090 1.00 93.06 109 LYS A CA 1
ATOM 841 C C . LYS A 1 109 ? -15.704 -0.541 5.744 1.00 93.06 109 LYS A C 1
ATOM 843 O O . LYS A 1 109 ? -15.297 -1.104 4.730 1.00 93.06 109 LYS A O 1
ATOM 848 N N . THR A 1 110 ? -16.705 0.337 5.707 1.00 90.31 110 THR A N 1
ATOM 849 C CA . THR A 1 110 ? -17.404 0.688 4.455 1.00 90.31 110 THR A CA 1
ATOM 850 C C . THR A 1 110 ? -16.470 1.415 3.485 1.00 90.31 110 THR A C 1
ATOM 852 O O . THR A 1 110 ? -16.550 1.235 2.271 1.00 90.31 110 THR A O 1
ATOM 855 N N . TRP A 1 111 ? -15.519 2.175 4.028 1.00 90.69 111 TRP A N 1
ATOM 856 C CA . TRP A 1 111 ? -14.419 2.796 3.301 1.00 90.69 111 TRP A CA 1
ATOM 857 C C . TRP A 1 111 ? -13.205 1.884 3.131 1.00 90.69 111 TRP A C 1
ATOM 859 O O . TRP A 1 111 ? -12.160 2.367 2.716 1.00 90.69 111 TRP A O 1
ATOM 869 N N . ARG A 1 112 ? -13.305 0.572 3.381 1.00 89.88 112 ARG A N 1
ATOM 870 C CA . ARG A 1 112 ? -12.237 -0.413 3.102 1.00 89.88 112 ARG A CA 1
ATOM 871 C C . ARG A 1 112 ? -10.861 -0.025 3.677 1.00 89.88 112 ARG A C 1
ATOM 873 O O . ARG A 1 112 ? -9.831 -0.425 3.137 1.00 89.88 112 ARG A O 1
ATOM 880 N N . VAL A 1 113 ? -10.857 0.767 4.746 1.00 92.06 113 VAL A N 1
ATOM 881 C CA . VAL A 1 113 ? -9.673 1.186 5.504 1.00 92.06 113 VAL A CA 1
ATOM 882 C C . VAL A 1 113 ? -9.385 0.139 6.577 1.00 92.06 113 VAL A C 1
ATOM 884 O O . VAL A 1 113 ? -8.252 -0.316 6.715 1.00 92.06 113 VAL A O 1
ATOM 887 N N . LEU A 1 114 ? -10.436 -0.357 7.233 1.00 93.94 114 LEU A N 1
ATOM 888 C CA . LEU A 1 114 ? -10.399 -1.534 8.099 1.00 93.94 114 LEU A CA 1
ATOM 889 C C . LEU A 1 114 ? -11.127 -2.712 7.444 1.00 93.94 114 LEU A C 1
ATOM 891 O O . LEU A 1 114 ? -12.099 -2.536 6.709 1.00 93.94 114 LEU A O 1
ATOM 895 N N . HIS A 1 115 ? -10.668 -3.921 7.739 1.00 92.31 115 HIS A N 1
ATOM 896 C CA . HIS A 1 115 ? -11.420 -5.149 7.525 1.00 92.31 115 HIS A CA 1
ATOM 897 C C . HIS A 1 115 ? -11.579 -5.870 8.855 1.00 92.31 115 HIS A C 1
ATOM 899 O O . HIS A 1 115 ? -10.823 -5.634 9.793 1.00 92.31 115 HIS A O 1
ATOM 905 N N . GLU A 1 116 ? -12.587 -6.727 8.926 1.00 94.12 116 GLU A N 1
ATOM 906 C CA . GLU A 1 116 ? -12.881 -7.515 10.112 1.00 94.12 116 GLU A CA 1
ATOM 907 C C . GLU A 1 116 ? -13.009 -8.974 9.702 1.00 94.12 116 GLU A C 1
ATOM 909 O O . GLU A 1 116 ? -13.731 -9.274 8.746 1.00 94.12 116 GLU A O 1
ATOM 914 N N . ASP A 1 117 ? -12.300 -9.847 10.406 1.00 93.31 117 ASP A N 1
ATOM 915 C CA . ASP A 1 117 ? -12.384 -11.296 10.257 1.00 93.31 117 ASP A CA 1
ATOM 916 C C . ASP A 1 117 ? -12.336 -11.938 11.646 1.00 93.31 117 ASP A C 1
ATOM 918 O O . ASP A 1 117 ? -11.421 -11.654 12.414 1.00 93.31 117 ASP A O 1
ATOM 922 N N . ASN A 1 118 ? -13.332 -12.764 11.979 1.00 92.69 118 ASN A N 1
ATOM 923 C CA . ASN A 1 118 ? -13.494 -13.389 13.302 1.00 92.69 118 ASN A CA 1
ATOM 924 C C . ASN A 1 118 ? -13.288 -12.403 14.473 1.00 92.69 118 ASN A C 1
ATOM 926 O O . ASN A 1 118 ? -12.461 -12.642 15.350 1.00 92.69 118 ASN A O 1
ATOM 930 N N . ASP A 1 119 ? -13.997 -11.269 14.440 1.00 93.81 119 ASP A N 1
ATOM 931 C CA . ASP A 1 119 ? -13.934 -10.173 15.426 1.00 93.81 119 ASP A CA 1
ATOM 932 C C . ASP A 1 119 ? -12.575 -9.454 15.552 1.00 93.81 119 ASP A C 1
ATOM 934 O O . ASP A 1 119 ? -12.405 -8.561 16.386 1.00 93.81 119 ASP A O 1
ATOM 938 N N . ILE A 1 120 ? -11.608 -9.774 14.687 1.00 97.00 120 ILE A N 1
ATOM 939 C CA . ILE A 1 120 ? -10.316 -9.090 14.612 1.00 97.00 120 ILE A CA 1
ATOM 940 C C . ILE A 1 120 ? -10.408 -7.976 13.570 1.00 97.00 120 ILE A C 1
ATOM 942 O O . ILE A 1 120 ? -10.510 -8.225 12.366 1.00 97.00 120 ILE A O 1
ATOM 946 N N . LEU A 1 121 ? -10.327 -6.732 14.037 1.00 97.12 121 LEU A N 1
ATOM 947 C CA . LEU A 1 121 ? -10.195 -5.540 13.209 1.00 97.12 121 LEU A CA 1
ATOM 948 C C . LEU A 1 121 ? -8.748 -5.387 12.760 1.00 97.12 121 LEU A C 1
ATOM 950 O O . LEU A 1 121 ? -7.832 -5.370 13.581 1.00 97.12 121 LEU A O 1
ATOM 954 N N . LYS A 1 122 ? -8.536 -5.246 11.451 1.00 95.25 122 LYS A N 1
ATOM 955 C CA . LYS A 1 122 ? -7.204 -5.093 10.872 1.00 95.25 122 LYS A CA 1
ATOM 956 C C . LYS A 1 122 ? -7.163 -4.039 9.772 1.00 95.25 122 LYS A C 1
ATOM 958 O O . LYS A 1 122 ? -8.060 -3.949 8.927 1.00 95.25 122 LYS A O 1
ATOM 963 N N . THR A 1 123 ? -6.085 -3.265 9.749 1.00 92.88 123 THR A N 1
ATOM 964 C CA . THR A 1 123 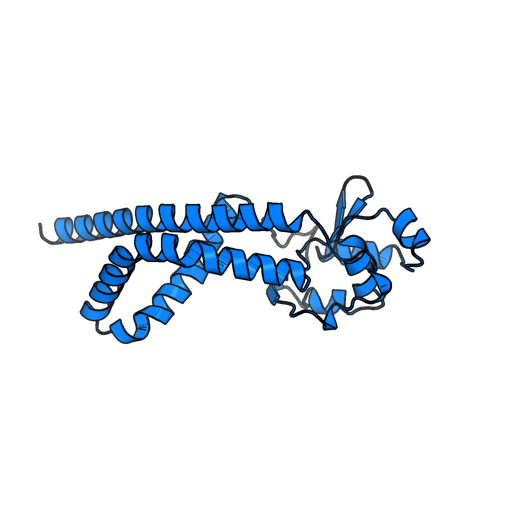? -5.829 -2.276 8.694 1.00 92.88 123 THR A CA 1
ATOM 965 C C . THR A 1 123 ? -5.682 -2.952 7.335 1.00 92.88 123 THR A C 1
ATOM 967 O O . THR A 1 123 ? -5.072 -4.011 7.193 1.00 92.88 123 THR A O 1
ATOM 970 N N . SER A 1 124 ? -6.340 -2.382 6.325 1.00 88.62 124 SER A N 1
ATOM 971 C CA . SER A 1 124 ? -6.517 -2.995 4.998 1.00 88.62 124 SER A CA 1
ATOM 972 C C . SER A 1 124 ? -5.450 -2.602 3.979 1.00 88.62 124 SER A C 1
ATOM 974 O O . SER A 1 124 ? -5.553 -2.985 2.809 1.00 88.62 124 SER A O 1
ATOM 976 N N . PHE A 1 125 ? -4.465 -1.820 4.407 1.00 84.19 125 PHE A N 1
ATOM 977 C CA . PHE A 1 125 ? -3.310 -1.397 3.630 1.00 84.19 125 PHE A CA 1
ATOM 978 C C . PHE A 1 125 ? -2.038 -1.541 4.477 1.00 84.19 125 PHE A C 1
ATOM 980 O O . PHE A 1 125 ? -2.129 -1.539 5.709 1.00 84.19 125 PHE A O 1
ATOM 987 N N . PRO A 1 126 ? -0.869 -1.741 3.846 1.00 80.31 126 PRO A N 1
ATOM 988 C CA . PRO A 1 126 ? 0.392 -1.799 4.571 1.00 80.31 126 PRO A CA 1
ATOM 989 C C . PRO A 1 126 ? 0.725 -0.428 5.170 1.00 80.31 126 PRO A C 1
ATOM 991 O O . PRO A 1 126 ? 0.501 0.591 4.533 1.00 80.31 126 PRO A O 1
ATOM 994 N N . ILE A 1 127 ? 1.280 -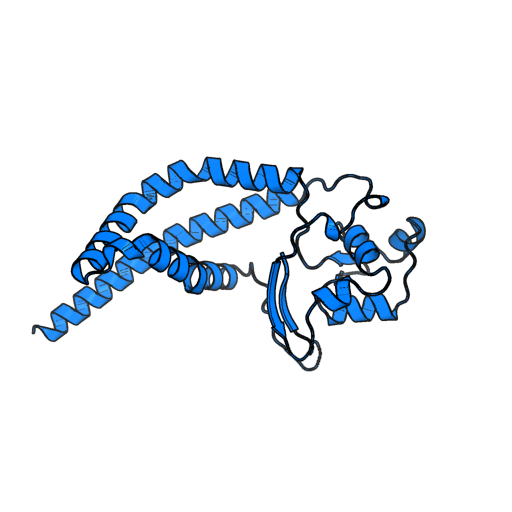0.410 6.380 1.00 82.50 127 ILE A N 1
ATOM 995 C CA . ILE A 1 127 ? 1.896 0.781 6.976 1.00 82.50 127 ILE A CA 1
ATOM 996 C C . ILE A 1 127 ? 3.361 0.424 7.203 1.00 82.50 127 ILE A C 1
ATOM 998 O O . ILE A 1 127 ? 3.662 -0.493 7.967 1.00 82.50 127 ILE A O 1
ATOM 1002 N N . LEU A 1 128 ? 4.257 1.091 6.475 1.00 76.88 128 LEU A N 1
ATOM 1003 C CA . LEU A 1 128 ? 5.685 0.779 6.452 1.00 76.88 128 LEU A CA 1
ATOM 1004 C C . LEU A 1 128 ? 6.446 1.770 7.326 1.00 76.88 128 LEU A C 1
ATOM 1006 O O . LEU A 1 128 ? 6.600 2.930 6.954 1.00 76.88 128 LEU A O 1
ATOM 1010 N N . GLY A 1 129 ? 6.942 1.320 8.477 1.00 76.94 129 GLY A N 1
ATOM 1011 C CA . GLY A 1 129 ? 7.846 2.114 9.303 1.00 76.94 129 GLY A CA 1
ATOM 1012 C C . GLY A 1 129 ? 9.234 2.274 8.677 1.00 76.94 129 GLY A C 1
ATOM 1013 O O . GLY A 1 129 ? 9.535 1.789 7.580 1.00 76.94 129 GLY A O 1
ATOM 1014 N N . THR A 1 130 ? 10.118 2.963 9.397 1.00 77.06 130 THR A N 1
ATOM 1015 C CA . THR A 1 130 ? 11.505 3.201 8.968 1.00 77.06 130 THR A CA 1
ATOM 1016 C C . THR A 1 130 ? 12.258 1.899 8.699 1.00 77.06 130 THR A C 1
ATOM 1018 O O . THR A 1 130 ? 13.000 1.803 7.721 1.00 77.06 130 THR A O 1
ATOM 1021 N N . ASN A 1 131 ? 12.067 0.889 9.549 1.00 79.06 131 ASN A N 1
ATOM 1022 C CA . ASN A 1 131 ? 12.740 -0.402 9.423 1.00 79.06 131 ASN A CA 1
ATOM 1023 C C . ASN A 1 131 ? 12.248 -1.161 8.183 1.00 79.06 131 ASN A C 1
ATOM 1025 O O . ASN A 1 131 ? 13.046 -1.563 7.342 1.00 79.06 131 ASN A O 1
ATOM 1029 N N . GLU A 1 132 ? 10.932 -1.269 8.027 1.00 77.94 132 GLU A N 1
ATOM 1030 C CA . GLU A 1 132 ? 10.259 -1.885 6.887 1.00 77.94 132 GLU A CA 1
ATOM 1031 C C . GLU A 1 132 ? 10.670 -1.225 5.564 1.00 77.94 132 GLU A C 1
ATOM 1033 O O . GLU A 1 132 ? 11.018 -1.902 4.596 1.00 77.94 132 GLU A O 1
ATOM 1038 N N . THR A 1 133 ? 10.704 0.109 5.541 1.00 77.12 133 THR A N 1
ATOM 1039 C CA . THR A 1 133 ? 11.131 0.895 4.377 1.00 77.12 133 THR A CA 1
ATOM 1040 C C . THR A 1 133 ? 12.608 0.671 4.051 1.00 77.12 133 THR A C 1
ATOM 1042 O O . THR A 1 133 ? 12.989 0.612 2.880 1.00 77.12 133 THR A O 1
ATOM 1045 N N . THR A 1 134 ? 13.456 0.532 5.072 1.00 80.00 134 THR A N 1
ATOM 1046 C CA . THR A 1 134 ? 14.893 0.276 4.895 1.00 80.00 134 THR A CA 1
ATOM 1047 C C . THR A 1 134 ? 15.124 -1.118 4.327 1.00 80.00 134 THR A C 1
ATOM 1049 O O . THR A 1 134 ? 15.798 -1.248 3.311 1.00 80.00 134 THR A O 1
ATOM 1052 N N . GLN A 1 135 ? 14.471 -2.139 4.882 1.00 81.94 135 GLN A N 1
ATOM 1053 C CA . GLN A 1 135 ? 14.538 -3.505 4.359 1.00 81.94 135 GLN A CA 1
ATOM 1054 C C . GLN A 1 135 ? 14.043 -3.590 2.912 1.00 81.94 135 GLN A C 1
ATOM 1056 O O . GLN A 1 135 ? 14.689 -4.216 2.072 1.00 81.94 135 GLN A O 1
ATOM 1061 N N . LEU A 1 136 ? 12.931 -2.918 2.588 1.00 78.44 136 LEU A N 1
ATOM 1062 C CA . LEU A 1 136 ? 12.423 -2.841 1.217 1.00 78.44 136 LEU A CA 1
ATOM 1063 C C . LEU A 1 136 ? 13.459 -2.224 0.266 1.00 78.44 136 LEU A C 1
ATOM 1065 O O . LEU A 1 136 ? 13.665 -2.728 -0.843 1.00 78.44 136 LEU A O 1
ATOM 1069 N N . ARG A 1 137 ? 14.129 -1.148 0.695 1.00 81.38 137 ARG A N 1
ATOM 1070 C CA . ARG A 1 137 ? 15.185 -0.489 -0.081 1.00 81.38 137 ARG A CA 1
ATOM 1071 C C . ARG A 1 137 ? 16.387 -1.410 -0.278 1.00 81.38 137 ARG A C 1
ATOM 1073 O O . ARG A 1 137 ? 16.843 -1.553 -1.410 1.00 81.38 137 ARG A O 1
ATOM 1080 N N . ASP A 1 138 ? 16.849 -2.067 0.776 1.00 85.25 138 ASP A N 1
ATOM 1081 C CA . ASP A 1 138 ? 18.012 -2.955 0.731 1.00 85.25 138 ASP A CA 1
ATOM 1082 C C . ASP A 1 138 ? 17.756 -4.170 -0.166 1.00 85.25 138 ASP A C 1
ATOM 1084 O O . ASP A 1 138 ? 18.577 -4.496 -1.026 1.00 85.25 138 ASP A O 1
ATOM 1088 N N . HIS A 1 139 ? 16.577 -4.789 -0.051 1.00 83.75 139 HIS A N 1
ATOM 1089 C CA . HIS A 1 139 ? 16.153 -5.864 -0.948 1.00 83.75 139 HIS A CA 1
ATOM 1090 C C . HIS A 1 139 ? 16.080 -5.401 -2.403 1.00 83.75 139 HIS A C 1
ATOM 1092 O O . HIS A 1 139 ? 16.537 -6.113 -3.300 1.00 83.75 139 HIS A O 1
ATOM 1098 N N . SER A 1 140 ? 15.548 -4.200 -2.645 1.00 79.62 140 SER A N 1
ATOM 1099 C CA . SER A 1 140 ? 15.484 -3.632 -3.993 1.00 79.62 140 SER A CA 1
ATOM 1100 C C . SER A 1 140 ? 16.886 -3.460 -4.575 1.00 79.62 140 SER A C 1
ATOM 1102 O O . SER A 1 140 ? 17.143 -3.933 -5.680 1.00 79.62 140 SER A O 1
ATOM 1104 N N . VAL A 1 141 ? 17.815 -2.866 -3.815 1.00 86.00 141 VAL A N 1
ATOM 1105 C CA . VAL A 1 141 ? 19.218 -2.669 -4.218 1.00 86.00 141 VAL A CA 1
ATOM 1106 C C . VAL A 1 141 ? 19.911 -4.003 -4.498 1.00 86.00 141 VAL A C 1
ATOM 1108 O O . VAL A 1 141 ? 20.578 -4.137 -5.523 1.00 86.00 141 VAL A O 1
ATOM 1111 N N . ALA A 1 142 ? 19.720 -5.004 -3.638 1.00 86.94 142 ALA A N 1
ATOM 1112 C CA . ALA A 1 142 ? 20.315 -6.328 -3.807 1.00 86.94 142 ALA A CA 1
ATOM 1113 C C . ALA A 1 142 ? 19.796 -7.062 -5.055 1.00 86.94 142 ALA A C 1
ATOM 1115 O O . ALA A 1 142 ? 20.532 -7.837 -5.668 1.00 86.94 142 ALA A O 1
ATOM 1116 N N . ALA A 1 143 ? 18.551 -6.806 -5.464 1.00 81.69 143 ALA A N 1
ATOM 1117 C CA . ALA A 1 143 ? 17.958 -7.414 -6.649 1.00 81.69 143 ALA A CA 1
ATOM 1118 C C . ALA A 1 143 ? 18.415 -6.755 -7.968 1.00 81.69 143 ALA A C 1
ATOM 1120 O O . ALA A 1 143 ? 18.437 -7.423 -9.007 1.00 81.69 143 ALA A O 1
ATOM 1121 N N . VAL A 1 144 ? 18.821 -5.474 -7.948 1.00 83.12 144 VAL A N 1
ATOM 1122 C CA . VAL A 1 144 ? 19.178 -4.711 -9.163 1.00 83.12 144 VAL A CA 1
ATOM 1123 C C . VAL A 1 144 ? 20.218 -5.412 -10.045 1.00 83.12 144 VAL A C 1
ATOM 1125 O O . VAL A 1 144 ? 19.974 -5.470 -11.253 1.00 83.12 144 VAL A O 1
ATOM 1128 N N . PRO A 1 145 ? 21.349 -5.949 -9.542 1.00 85.75 145 PRO A N 1
ATOM 1129 C CA . PRO A 1 145 ? 22.379 -6.521 -10.410 1.00 85.75 145 PRO A CA 1
ATOM 1130 C C . PRO A 1 145 ? 21.879 -7.710 -11.234 1.00 85.75 145 PRO A C 1
ATOM 1132 O O . PRO A 1 145 ? 22.092 -7.750 -12.447 1.00 85.75 145 PRO A O 1
ATOM 1135 N N . ALA A 1 146 ? 21.161 -8.640 -10.596 1.00 83.12 146 ALA A N 1
ATOM 1136 C CA . ALA A 1 146 ? 20.625 -9.827 -11.258 1.00 83.12 146 ALA A CA 1
ATOM 1137 C C . ALA A 1 146 ? 19.582 -9.446 -12.319 1.00 83.12 146 ALA A C 1
ATOM 1139 O O . ALA A 1 146 ? 19.656 -9.889 -13.467 1.00 83.12 146 ALA A O 1
ATOM 1140 N N . ILE A 1 147 ? 18.658 -8.553 -11.952 1.00 82.69 147 ILE A N 1
ATOM 1141 C CA . ILE A 1 147 ? 17.603 -8.065 -12.844 1.00 82.69 147 ILE A CA 1
ATOM 1142 C C . ILE A 1 147 ? 18.212 -7.303 -14.026 1.00 82.69 147 ILE A C 1
ATOM 1144 O O . ILE A 1 147 ? 17.895 -7.578 -15.181 1.00 82.69 147 ILE A O 1
ATOM 1148 N N . SER A 1 148 ? 19.132 -6.376 -13.762 1.00 80.31 148 SER A N 1
ATOM 1149 C CA . SER A 1 148 ? 19.751 -5.548 -14.800 1.00 80.31 148 SER A CA 1
ATOM 1150 C C . SER A 1 148 ? 20.537 -6.392 -15.794 1.00 80.31 148 SER A C 1
ATOM 1152 O O . SER A 1 148 ? 20.450 -6.152 -16.996 1.00 80.31 148 SER A O 1
ATOM 1154 N N . GLN A 1 149 ? 21.269 -7.408 -15.327 1.00 86.06 149 GLN A N 1
ATOM 1155 C CA . GLN A 1 149 ? 22.000 -8.307 -16.215 1.00 86.06 149 GLN A CA 1
ATOM 1156 C C . GLN A 1 149 ? 21.055 -9.067 -17.152 1.00 86.06 149 GLN A C 1
ATOM 1158 O O . GLN A 1 149 ? 21.344 -9.188 -18.344 1.00 86.06 149 GLN A O 1
ATOM 1163 N N . GLN A 1 150 ? 19.923 -9.542 -16.631 1.00 85.81 150 GLN A N 1
ATOM 1164 C CA . GLN A 1 150 ? 18.936 -10.282 -17.409 1.00 85.81 150 GLN A CA 1
ATOM 1165 C C . GLN A 1 150 ? 18.190 -9.392 -18.411 1.00 85.81 150 GLN A C 1
ATOM 1167 O O . GLN A 1 150 ? 17.997 -9.800 -19.554 1.00 85.81 150 GLN A O 1
ATOM 1172 N N . LEU A 1 151 ? 17.792 -8.180 -18.011 1.00 84.19 151 LEU A N 1
ATOM 1173 C CA . LEU A 1 151 ? 16.974 -7.289 -18.842 1.00 84.19 151 LEU A CA 1
ATOM 1174 C C . LEU A 1 151 ? 17.792 -6.453 -19.834 1.00 84.19 151 LEU A C 1
ATOM 1176 O O . LEU A 1 151 ? 17.234 -5.941 -20.804 1.00 84.19 151 LEU A O 1
ATOM 1180 N N . ARG A 1 152 ? 19.107 -6.291 -19.629 1.00 87.06 152 ARG A N 1
ATOM 1181 C CA . ARG A 1 152 ? 19.953 -5.419 -20.464 1.00 87.06 152 ARG A CA 1
ATOM 1182 C C . ARG A 1 152 ? 19.829 -5.686 -21.972 1.00 87.06 152 ARG A C 1
ATOM 1184 O O . ARG A 1 152 ? 19.677 -4.708 -22.705 1.00 87.06 152 ARG A O 1
ATOM 1191 N N . PRO A 1 153 ? 19.878 -6.937 -22.475 1.00 87.75 153 PRO A N 1
ATOM 1192 C CA . PRO A 1 153 ? 19.731 -7.188 -23.909 1.00 87.75 15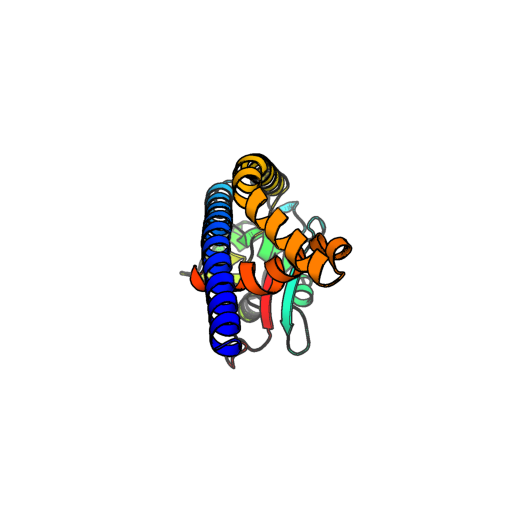3 PRO A CA 1
ATOM 1193 C C . PRO A 1 153 ? 18.374 -6.722 -24.450 1.00 87.75 153 PRO A C 1
ATOM 1195 O O . PRO A 1 153 ? 18.300 -6.166 -25.544 1.00 87.75 153 PRO A O 1
ATOM 1198 N N . ASP A 1 154 ? 17.305 -6.911 -23.678 1.00 85.00 154 ASP A N 1
ATOM 1199 C CA . ASP A 1 154 ? 15.954 -6.498 -24.052 1.00 85.00 154 ASP A CA 1
ATOM 1200 C C . ASP A 1 154 ? 15.781 -4.982 -24.038 1.00 85.00 154 ASP A C 1
ATOM 1202 O O . ASP A 1 154 ? 15.221 -4.428 -24.983 1.00 85.00 154 ASP A O 1
ATOM 1206 N N . ILE A 1 155 ? 16.343 -4.299 -23.039 1.00 86.38 155 ILE A N 1
ATOM 1207 C CA . ILE A 1 155 ? 16.345 -2.833 -22.967 1.00 86.38 155 ILE A CA 1
ATOM 1208 C C . ILE A 1 155 ? 17.091 -2.237 -24.168 1.00 86.38 155 ILE A C 1
ATOM 1210 O O . ILE A 1 155 ? 16.594 -1.309 -24.802 1.00 86.38 155 ILE A O 1
ATOM 1214 N N . LEU A 1 156 ? 18.248 -2.792 -24.543 1.00 88.75 156 LEU A N 1
ATOM 1215 C CA . LEU A 1 156 ? 18.996 -2.328 -25.718 1.00 88.75 156 LEU A CA 1
ATOM 1216 C C . LEU A 1 156 ? 18.213 -2.541 -27.021 1.00 88.75 156 LEU A C 1
ATOM 1218 O O . LEU A 1 156 ? 18.201 -1.663 -27.884 1.00 88.75 156 LEU A O 1
ATOM 1222 N N . ARG A 1 157 ? 17.514 -3.676 -27.157 1.00 88.00 157 ARG A N 1
ATOM 1223 C CA . ARG A 1 157 ? 16.618 -3.923 -28.299 1.00 88.00 157 ARG A CA 1
ATOM 1224 C C . ARG A 1 157 ? 15.454 -2.939 -28.333 1.00 88.00 157 ARG A C 1
ATOM 1226 O O . ARG A 1 157 ? 15.116 -2.441 -29.403 1.00 88.00 157 ARG A O 1
ATOM 1233 N N . PHE A 1 158 ? 14.859 -2.654 -27.181 1.00 85.06 158 PHE A N 1
ATOM 1234 C CA . PHE A 1 158 ? 13.782 -1.682 -27.048 1.00 85.06 158 PHE A CA 1
ATOM 1235 C C . PHE A 1 158 ? 14.237 -0.275 -27.462 1.00 85.06 158 PHE A C 1
ATOM 1237 O O . PHE A 1 158 ? 13.578 0.356 -28.286 1.00 85.06 158 PHE A O 1
ATOM 1244 N N . ILE A 1 159 ? 15.405 0.172 -26.990 1.00 89.19 159 ILE A N 1
ATOM 1245 C CA . ILE A 1 159 ? 15.997 1.458 -27.389 1.00 89.19 159 ILE A CA 1
ATOM 1246 C C . ILE A 1 159 ? 16.225 1.504 -28.903 1.00 89.19 159 ILE A C 1
ATOM 1248 O O . ILE A 1 159 ? 15.839 2.481 -29.534 1.00 89.19 159 ILE A O 1
ATOM 1252 N N . ALA A 1 160 ? 16.766 0.443 -29.513 1.00 88.25 160 ALA A N 1
ATOM 1253 C CA . ALA A 1 160 ? 16.980 0.396 -30.963 1.00 88.25 160 ALA A CA 1
ATOM 1254 C C . ALA A 1 160 ? 15.666 0.488 -31.768 1.00 88.25 160 ALA A C 1
ATOM 1256 O O . ALA A 1 160 ? 15.622 1.099 -32.836 1.00 88.25 160 ALA A O 1
ATOM 1257 N N . VAL A 1 161 ? 14.572 -0.090 -31.260 1.00 89.56 161 VAL A N 1
ATOM 1258 C CA . VAL A 1 161 ? 13.242 0.069 -31.871 1.00 89.56 161 VAL A CA 1
ATOM 1259 C C . VAL A 1 161 ? 12.771 1.518 -31.769 1.00 89.56 161 VAL A C 1
ATOM 1261 O O . VAL A 1 161 ? 12.285 2.059 -32.761 1.00 89.56 161 VAL A O 1
ATOM 1264 N N . LEU A 1 162 ? 12.932 2.158 -30.610 1.00 87.00 162 LEU A N 1
ATOM 1265 C CA . LEU A 1 162 ? 12.559 3.561 -30.437 1.00 87.00 162 LEU A CA 1
ATOM 1266 C C . LEU A 1 162 ? 13.405 4.503 -31.293 1.00 87.00 162 LEU A C 1
ATOM 1268 O O . LEU A 1 162 ? 12.874 5.459 -31.851 1.00 87.00 162 LEU A O 1
ATOM 1272 N N . ASP A 1 163 ? 14.691 4.216 -31.441 1.00 91.69 163 ASP A N 1
ATOM 1273 C CA . ASP A 1 163 ? 15.594 4.968 -32.307 1.00 91.69 163 ASP A CA 1
ATOM 1274 C C . ASP A 1 163 ? 15.130 4.929 -33.769 1.00 91.69 163 ASP A C 1
ATOM 1276 O O . ASP A 1 163 ? 14.999 5.968 -34.414 1.00 91.69 163 ASP A O 1
ATOM 1280 N N . SER A 1 164 ? 14.705 3.754 -34.252 1.00 90.81 164 SER A N 1
ATOM 1281 C CA . SER A 1 164 ? 14.178 3.596 -35.617 1.00 90.81 164 SER A CA 1
ATOM 1282 C C . SER A 1 164 ? 12.922 4.428 -35.923 1.00 90.81 164 SER A C 1
ATOM 1284 O O . SER A 1 164 ? 12.572 4.598 -37.091 1.00 90.81 164 SER A O 1
ATOM 1286 N N . ILE A 1 165 ? 12.249 4.953 -34.893 1.00 92.75 165 ILE A N 1
ATOM 1287 C CA . ILE A 1 165 ? 11.077 5.831 -35.014 1.00 92.75 165 ILE A CA 1
ATOM 1288 C C . ILE A 1 165 ? 11.327 7.244 -34.452 1.00 92.75 165 ILE A C 1
ATOM 1290 O O . ILE A 1 165 ? 10.372 7.991 -34.238 1.00 92.75 165 ILE A O 1
ATOM 1294 N N . GLY A 1 166 ? 12.586 7.619 -34.192 1.00 92.19 166 GLY A N 1
ATOM 1295 C CA . GLY A 1 166 ? 12.966 8.953 -33.710 1.00 92.19 166 GLY A CA 1
ATOM 1296 C C . GLY A 1 166 ? 12.559 9.244 -32.262 1.00 92.19 166 GLY A C 1
ATOM 1297 O O . GLY A 1 166 ? 12.222 10.377 -31.924 1.00 92.19 166 GLY A O 1
ATOM 1298 N N . ARG A 1 167 ? 12.516 8.218 -31.403 1.00 90.25 167 ARG A N 1
ATOM 1299 C CA . ARG A 1 167 ? 12.061 8.312 -30.003 1.00 90.25 167 ARG A CA 1
ATOM 1300 C C . ARG A 1 167 ? 13.074 7.803 -28.974 1.00 90.25 167 ARG A C 1
ATOM 1302 O O . ARG A 1 167 ? 12.692 7.650 -27.816 1.00 90.25 167 ARG A O 1
ATOM 1309 N N . ALA A 1 168 ? 14.335 7.575 -29.349 1.00 86.62 168 ALA A N 1
ATOM 1310 C CA . ALA A 1 168 ? 15.375 7.065 -28.445 1.00 86.62 168 ALA A CA 1
ATOM 1311 C C . ALA A 1 168 ? 15.489 7.868 -27.134 1.00 86.62 168 ALA A C 1
ATOM 1313 O O . ALA A 1 168 ? 15.514 7.276 -26.056 1.00 86.62 168 ALA A O 1
ATOM 1314 N N . ASP A 1 169 ? 15.428 9.201 -27.210 1.00 90.19 169 ASP A N 1
ATOM 1315 C CA . ASP A 1 169 ? 15.533 10.095 -26.042 1.00 90.19 169 ASP A CA 1
ATOM 1316 C C . ASP A 1 169 ? 14.388 9.933 -25.029 1.00 90.19 169 ASP A C 1
ATOM 1318 O O . ASP A 1 169 ? 14.488 10.360 -23.882 1.00 90.19 169 ASP A O 1
ATOM 1322 N N . ASN A 1 170 ? 13.291 9.288 -25.432 1.00 88.62 170 ASN A N 1
ATOM 1323 C CA . ASN A 1 170 ? 12.118 9.057 -24.591 1.00 88.62 170 ASN A CA 1
ATOM 1324 C C . ASN A 1 170 ? 12.080 7.626 -24.031 1.00 88.62 170 ASN A C 1
ATOM 1326 O O . ASN A 1 170 ? 11.088 7.244 -23.411 1.00 88.62 170 ASN A O 1
ATOM 1330 N N . ALA A 1 171 ? 13.126 6.819 -24.253 1.00 83.62 171 ALA A N 1
ATOM 1331 C CA . ALA A 1 171 ? 13.120 5.399 -23.916 1.00 83.62 171 ALA A CA 1
ATOM 1332 C C . ALA A 1 171 ? 12.806 5.126 -22.446 1.00 83.62 171 ALA A C 1
ATOM 1334 O O . ALA A 1 171 ? 11.995 4.251 -22.157 1.00 83.62 171 ALA A O 1
ATOM 1335 N N . TYR A 1 172 ? 13.386 5.904 -21.530 1.00 81.88 172 TYR A N 1
ATOM 1336 C CA . TYR A 1 172 ? 13.091 5.774 -20.107 1.00 81.88 172 TYR A CA 1
ATOM 1337 C C . TYR A 1 172 ? 11.607 6.012 -19.813 1.00 81.88 172 TYR A C 1
ATOM 1339 O O . TYR A 1 172 ? 10.956 5.139 -19.256 1.00 81.88 172 TYR A O 1
ATOM 1347 N N . THR A 1 173 ? 11.053 7.153 -20.230 1.00 81.69 173 THR A N 1
ATOM 1348 C CA . THR A 1 173 ? 9.659 7.521 -19.942 1.00 81.69 173 THR A CA 1
ATOM 1349 C C . THR A 1 173 ? 8.668 6.542 -20.564 1.00 81.69 173 THR A C 1
ATOM 1351 O O . THR A 1 173 ? 7.689 6.177 -19.919 1.00 81.69 173 THR A O 1
ATOM 1354 N N . ILE A 1 174 ? 8.925 6.074 -21.790 1.00 81.94 174 ILE A N 1
ATOM 1355 C CA . ILE A 1 174 ? 8.062 5.096 -22.466 1.00 81.94 174 ILE A CA 1
ATOM 1356 C C . ILE A 1 174 ? 8.124 3.747 -21.747 1.00 81.94 174 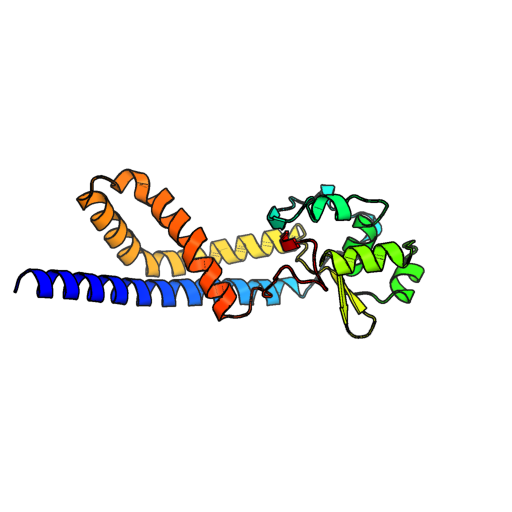ILE A C 1
ATOM 1358 O O . ILE A 1 174 ? 7.081 3.161 -21.472 1.00 81.94 174 ILE A O 1
ATOM 1362 N N . LEU A 1 175 ? 9.326 3.261 -21.414 1.00 80.50 175 LEU A N 1
ATOM 1363 C CA . LEU A 1 175 ? 9.483 2.002 -20.686 1.00 80.50 175 LEU A CA 1
ATOM 1364 C C . LEU A 1 175 ? 8.853 2.085 -19.294 1.00 80.50 175 LEU A C 1
ATOM 1366 O O . LEU A 1 175 ? 8.151 1.169 -18.890 1.00 80.50 175 LEU A O 1
ATOM 1370 N N . PHE A 1 176 ? 9.080 3.186 -18.582 1.00 77.56 176 PHE A N 1
ATOM 1371 C CA . PHE A 1 176 ? 8.520 3.434 -17.260 1.00 77.56 176 PHE A CA 1
ATOM 1372 C C . PHE A 1 176 ? 6.990 3.453 -17.289 1.00 77.56 176 PHE A C 1
ATOM 1374 O O . PHE A 1 176 ? 6.368 2.744 -16.505 1.00 77.56 176 PHE A O 1
ATOM 1381 N N . SER A 1 177 ? 6.393 4.191 -18.230 1.00 75.06 177 SER A N 1
ATOM 1382 C CA . SER A 1 177 ? 4.932 4.248 -18.382 1.00 75.06 177 SER A CA 1
ATOM 1383 C C . SER A 1 177 ? 4.370 2.873 -18.736 1.00 75.06 177 SER A C 1
ATOM 1385 O O . SER A 1 177 ? 3.417 2.430 -18.121 1.00 75.06 177 SER A O 1
ATOM 1387 N N . TYR A 1 178 ? 5.014 2.135 -19.645 1.00 72.88 178 TYR A N 1
ATOM 1388 C CA . TYR A 1 178 ? 4.584 0.781 -20.008 1.00 72.88 178 TYR A CA 1
ATOM 1389 C C . TYR A 1 178 ? 4.683 -0.218 -18.842 1.00 72.88 178 TYR A C 1
ATOM 1391 O O . TYR A 1 178 ? 3.817 -1.074 -18.667 1.00 72.88 178 TYR A O 1
ATOM 1399 N N . VAL A 1 179 ? 5.738 -0.114 -18.027 1.00 73.12 179 VAL A N 1
ATOM 1400 C CA . VAL A 1 179 ? 5.890 -0.949 -16.830 1.00 73.12 179 VAL A CA 1
ATOM 1401 C C . VAL A 1 179 ? 4.801 -0.629 -15.812 1.00 73.12 179 VAL A C 1
ATOM 1403 O O . VAL A 1 179 ? 4.202 -1.558 -15.276 1.00 73.12 179 VAL A O 1
ATOM 1406 N N . LEU A 1 180 ? 4.540 0.655 -15.557 1.00 66.38 180 LEU A N 1
ATOM 1407 C CA . LEU A 1 180 ? 3.516 1.063 -14.604 1.00 66.38 180 LEU A CA 1
ATOM 1408 C C . LEU A 1 180 ? 2.103 0.743 -15.084 1.00 66.38 180 LEU A C 1
ATOM 1410 O O . LEU A 1 180 ? 1.353 0.174 -14.304 1.00 66.38 180 LEU A O 1
ATOM 1414 N N . ASP A 1 181 ? 1.746 1.093 -16.317 1.00 67.00 181 ASP A N 1
ATOM 1415 C CA . ASP A 1 181 ? 0.354 1.092 -16.777 1.00 67.00 181 ASP A CA 1
ATOM 1416 C C . ASP A 1 181 ? -0.159 -0.305 -17.150 1.00 67.00 181 ASP A C 1
ATOM 1418 O O . ASP A 1 181 ? -1.307 -0.613 -16.846 1.00 67.00 181 ASP A O 1
ATOM 1422 N N . ASP A 1 182 ? 0.679 -1.166 -17.739 1.00 63.28 182 ASP A N 1
ATOM 1423 C CA . ASP A 1 182 ? 0.258 -2.503 -18.191 1.00 63.28 182 ASP A CA 1
ATOM 1424 C C . ASP A 1 182 ? 0.903 -3.622 -17.358 1.00 63.28 182 ASP A C 1
ATOM 1426 O O . ASP A 1 182 ? 0.236 -4.520 -16.845 1.00 63.28 182 ASP A O 1
ATOM 1430 N N . LEU A 1 183 ? 2.231 -3.601 -17.195 1.00 67.56 183 LEU A N 1
ATOM 1431 C CA . LEU A 1 183 ? 2.947 -4.795 -16.727 1.00 67.56 183 LEU A CA 1
ATOM 1432 C C . LEU A 1 183 ? 2.830 -5.063 -15.233 1.00 67.56 183 LEU A C 1
ATOM 1434 O O . LEU A 1 183 ? 2.817 -6.224 -14.826 1.00 67.56 183 LEU A O 1
ATOM 1438 N N . VAL A 1 184 ? 2.812 -4.026 -14.404 1.00 69.12 184 VAL A N 1
ATOM 1439 C CA . VAL A 1 184 ? 2.727 -4.207 -12.952 1.00 69.12 184 VAL A CA 1
ATOM 1440 C C . VAL A 1 184 ? 1.302 -4.582 -12.549 1.00 69.12 184 VAL A C 1
ATOM 1442 O O . VAL A 1 184 ? 1.119 -5.539 -11.793 1.00 69.12 184 VAL A O 1
ATOM 1445 N N . TRP A 1 185 ? 0.295 -3.886 -13.085 1.00 68.62 185 TRP A N 1
ATOM 1446 C CA . TRP A 1 185 ? -1.101 -4.091 -12.699 1.00 68.62 185 TRP A CA 1
ATOM 1447 C C . TRP A 1 185 ? -1.635 -5.452 -13.129 1.00 68.62 185 TRP A C 1
ATOM 1449 O O . TRP A 1 185 ? -2.089 -6.203 -12.264 1.00 68.62 185 TRP A O 1
ATOM 1459 N N . ASP A 1 186 ? -1.484 -5.823 -14.404 1.00 70.31 186 ASP A N 1
ATOM 1460 C CA . ASP A 1 186 ? -1.965 -7.114 -14.914 1.00 70.31 186 ASP A CA 1
ATOM 1461 C C . ASP A 1 186 ? -1.369 -8.281 -14.124 1.00 70.31 186 ASP A C 1
ATOM 1463 O O . ASP A 1 186 ? -2.043 -9.257 -13.797 1.00 70.31 186 ASP A O 1
ATOM 1467 N N . ARG A 1 187 ? -0.095 -8.173 -13.740 1.00 68.81 187 ARG A N 1
ATOM 1468 C CA . ARG A 1 187 ? 0.598 -9.227 -12.992 1.00 68.81 187 ARG A CA 1
ATOM 1469 C C . ARG A 1 187 ? 0.183 -9.295 -11.543 1.00 68.81 187 ARG A C 1
ATOM 1471 O O . ARG A 1 187 ? 0.044 -10.397 -11.009 1.00 68.81 187 ARG A O 1
ATOM 1478 N N . PHE A 1 188 ? -0.026 -8.152 -10.900 1.00 70.69 188 PHE A N 1
ATOM 1479 C CA . PHE A 1 188 ? -0.570 -8.150 -9.552 1.00 70.69 188 PHE A CA 1
ATOM 1480 C C . PHE A 1 188 ? -2.010 -8.686 -9.534 1.00 70.69 188 PHE A C 1
ATOM 1482 O O . PHE A 1 188 ? -2.373 -9.384 -8.584 1.00 70.69 188 PHE A O 1
ATOM 1489 N N . GLU A 1 189 ? -2.804 -8.452 -10.584 1.00 71.56 189 GLU A N 1
ATOM 1490 C CA . GLU A 1 189 ? -4.123 -9.074 -10.748 1.00 71.56 189 GLU A CA 1
ATOM 1491 C C . GLU A 1 189 ? -4.042 -10.589 -10.979 1.00 71.56 189 GLU A C 1
ATOM 1493 O O . GLU A 1 189 ? -4.674 -11.347 -10.240 1.00 71.56 189 GLU A O 1
ATOM 1498 N N . GLU A 1 190 ? -3.240 -11.053 -11.947 1.00 72.94 190 GLU A N 1
ATOM 1499 C CA . GLU A 1 190 ? -3.047 -12.480 -12.262 1.00 72.94 190 GLU A CA 1
ATOM 1500 C C . GLU A 1 190 ? -2.616 -13.295 -11.038 1.00 72.94 190 GLU A C 1
ATOM 1502 O O . GLU A 1 190 ? -2.971 -14.465 -10.885 1.00 72.94 190 GLU A O 1
ATOM 1507 N N . LYS A 1 191 ? -1.831 -12.678 -10.155 1.00 69.06 191 LYS A N 1
ATOM 1508 C CA . LYS A 1 191 ? -1.279 -13.313 -8.955 1.00 69.06 191 LYS A CA 1
ATOM 1509 C C . LYS A 1 191 ? -2.171 -13.153 -7.730 1.00 69.06 191 LYS A C 1
ATOM 1511 O O . LYS A 1 191 ? -1.799 -13.623 -6.657 1.00 69.06 191 LYS A O 1
ATOM 1516 N N . GLY A 1 192 ? -3.322 -12.493 -7.870 1.00 67.31 192 GLY A N 1
ATOM 1517 C CA . GLY A 1 192 ? -4.243 -12.220 -6.768 1.00 67.31 192 GLY A CA 1
ATOM 1518 C C . GLY A 1 192 ? -3.647 -11.320 -5.681 1.00 67.31 192 GLY A C 1
ATOM 1519 O O . GLY A 1 192 ? -4.131 -11.331 -4.551 1.00 67.31 192 GLY A O 1
ATOM 1520 N N . LEU A 1 193 ? -2.594 -10.560 -6.003 1.00 65.25 193 LEU A N 1
ATOM 1521 C CA . LEU A 1 193 ? -1.952 -9.616 -5.085 1.00 65.25 193 LEU A CA 1
ATOM 1522 C C . LEU A 1 193 ? -2.802 -8.354 -4.913 1.00 65.25 193 LEU A C 1
ATOM 1524 O O . LEU A 1 193 ? -2.792 -7.738 -3.847 1.00 65.25 193 LEU A O 1
ATOM 1528 N N . LEU A 1 194 ? -3.593 -7.999 -5.929 1.00 65.69 194 LEU A N 1
ATOM 1529 C CA . LEU A 1 194 ? -4.636 -6.987 -5.800 1.00 65.69 194 LEU A CA 1
ATOM 1530 C C . LEU A 1 194 ? -5.938 -7.652 -5.380 1.00 65.69 194 LEU A C 1
ATOM 1532 O O . LEU A 1 194 ? -6.479 -8.519 -6.068 1.00 65.69 194 LEU A O 1
ATOM 1536 N N . ARG A 1 195 ? -6.516 -7.180 -4.274 1.00 65.25 195 ARG A N 1
ATOM 1537 C CA . ARG A 1 195 ? -7.935 -7.436 -4.026 1.00 65.25 195 ARG A CA 1
ATOM 1538 C C . ARG A 1 195 ? -8.720 -6.688 -5.099 1.00 65.25 195 ARG A C 1
ATOM 1540 O O . ARG A 1 195 ? -8.690 -5.458 -5.101 1.00 65.25 195 ARG A O 1
ATOM 1547 N N . LYS A 1 196 ? -9.445 -7.408 -5.963 1.00 63.91 196 LYS A N 1
ATOM 1548 C CA . LYS A 1 196 ? -10.425 -6.790 -6.866 1.00 63.91 196 LYS A CA 1
ATOM 1549 C C . LYS A 1 196 ? -11.407 -5.979 -6.030 1.00 63.91 196 LYS A C 1
ATOM 1551 O O . LYS A 1 196 ? -12.117 -6.509 -5.175 1.00 63.91 196 LYS A O 1
ATOM 1556 N N . ARG A 1 197 ? -11.386 -4.667 -6.230 1.00 72.06 197 ARG A N 1
ATOM 1557 C CA . ARG A 1 197 ? -12.201 -3.705 -5.495 1.00 72.06 197 ARG A CA 1
ATOM 1558 C C . ARG A 1 197 ? -13.080 -3.021 -6.517 1.00 72.06 197 ARG A C 1
ATOM 1560 O O . ARG A 1 197 ? -12.630 -2.131 -7.214 1.00 72.06 197 ARG A O 1
ATOM 1567 N N . GLU A 1 198 ? -14.332 -3.439 -6.590 1.00 75.50 198 GLU A N 1
ATOM 1568 C CA . GLU A 1 198 ? -15.344 -2.778 -7.412 1.00 75.50 198 GLU A CA 1
ATOM 1569 C C . GLU A 1 198 ? -16.219 -1.887 -6.535 1.00 75.50 198 GLU A C 1
ATOM 1571 O O . GLU A 1 198 ? -16.390 -2.156 -5.335 1.00 75.50 198 GLU A O 1
ATOM 1576 N N . ILE A 1 199 ? -16.759 -0.821 -7.122 1.00 79.31 199 ILE A N 1
ATOM 1577 C CA . ILE A 1 199 ? -17.825 -0.043 -6.495 1.00 79.31 199 ILE A CA 1
ATOM 1578 C C . ILE A 1 199 ? -19.109 -0.858 -6.631 1.00 79.31 199 ILE A C 1
ATOM 1580 O O . ILE A 1 199 ? -19.530 -1.204 -7.730 1.00 79.31 199 ILE A O 1
ATOM 1584 N N . THR A 1 200 ? -19.724 -1.189 -5.500 1.00 81.00 200 THR A N 1
ATOM 1585 C CA . THR A 1 200 ? -20.957 -1.988 -5.448 1.00 81.00 200 THR A CA 1
ATOM 1586 C C . THR A 1 200 ? -21.960 -1.323 -4.518 1.00 81.00 200 THR A C 1
ATOM 1588 O O . THR A 1 200 ? -21.590 -0.484 -3.703 1.00 81.00 200 THR A O 1
ATOM 1591 N N . THR A 1 201 ? -23.224 -1.743 -4.547 1.00 80.69 201 THR A N 1
ATOM 1592 C CA . THR A 1 201 ? -24.237 -1.251 -3.594 1.00 80.69 201 THR A CA 1
ATOM 1593 C C . THR A 1 201 ? -23.853 -1.488 -2.129 1.00 80.69 201 THR A C 1
ATOM 1595 O O . THR A 1 201 ? -24.213 -0.692 -1.268 1.00 80.69 201 THR A O 1
ATOM 1598 N N . LYS A 1 202 ? -23.091 -2.552 -1.836 1.00 76.19 202 LYS A N 1
ATOM 1599 C CA . LYS A 1 202 ? -22.583 -2.856 -0.486 1.00 76.19 202 LYS A CA 1
ATOM 1600 C C . LYS A 1 202 ? -21.309 -2.086 -0.127 1.00 76.19 202 LYS A C 1
ATOM 1602 O O . LYS A 1 202 ? -21.033 -1.899 1.051 1.00 76.19 202 LYS A O 1
ATOM 1607 N N . MET A 1 203 ? -20.529 -1.676 -1.125 1.00 77.12 203 MET A N 1
ATOM 1608 C CA . MET A 1 203 ? -19.257 -0.961 -0.974 1.00 77.12 203 MET A CA 1
ATOM 1609 C C . MET A 1 203 ? -19.216 0.204 -1.978 1.00 77.12 203 MET A C 1
ATOM 1611 O O . MET A 1 203 ? -18.562 0.083 -3.020 1.00 77.12 203 MET A O 1
ATOM 1615 N N . PRO A 1 204 ? -19.968 1.291 -1.720 1.00 79.62 204 PRO A N 1
ATOM 1616 C CA . PRO A 1 204 ? -20.319 2.264 -2.755 1.00 79.62 204 PRO A CA 1
ATOM 1617 C C . PRO A 1 204 ? -19.306 3.399 -2.931 1.00 79.62 204 PRO A C 1
ATOM 1619 O O . PRO A 1 204 ? -19.394 4.135 -3.904 1.00 79.62 204 PRO A O 1
ATOM 1622 N N . PHE A 1 205 ? -18.375 3.586 -1.994 1.00 81.06 205 PHE A N 1
ATOM 1623 C CA . PHE A 1 205 ? -17.633 4.848 -1.920 1.00 81.06 205 PHE A CA 1
ATOM 1624 C C . PHE A 1 205 ? -16.393 4.904 -2.808 1.00 81.06 205 PHE A C 1
ATOM 1626 O O . PHE A 1 205 ? -16.111 5.946 -3.402 1.00 81.06 205 PHE A O 1
ATOM 1633 N N . TRP A 1 206 ? -15.641 3.805 -2.904 1.00 83.00 206 TRP A N 1
ATOM 1634 C CA . TRP A 1 206 ? -14.421 3.795 -3.703 1.00 83.00 206 TRP A CA 1
ATOM 1635 C C . TRP A 1 206 ? -13.933 2.391 -4.066 1.00 83.00 206 TRP A C 1
ATOM 1637 O O . TRP A 1 206 ? -14.211 1.386 -3.398 1.00 83.00 206 TRP A O 1
ATOM 1647 N N . ALA A 1 207 ? -13.138 2.365 -5.127 1.00 79.88 207 ALA A N 1
ATOM 1648 C CA . ALA A 1 207 ? -12.386 1.231 -5.629 1.00 79.88 207 ALA A CA 1
ATOM 1649 C C . ALA A 1 207 ? -10.931 1.669 -5.819 1.00 79.88 207 ALA A C 1
ATOM 1651 O O . ALA A 1 207 ? -10.683 2.703 -6.434 1.00 79.88 207 ALA A O 1
ATOM 1652 N N . GLY A 1 208 ? -9.976 0.921 -5.269 1.00 75.56 208 GLY A N 1
ATOM 1653 C CA . GLY A 1 208 ? -8.567 1.297 -5.350 1.00 75.56 208 GLY A CA 1
ATOM 1654 C C . GLY A 1 208 ? -7.715 0.730 -4.226 1.00 75.56 208 GLY A C 1
ATOM 1655 O O . GLY A 1 208 ? -8.208 -0.020 -3.383 1.00 75.56 208 GLY A O 1
ATOM 1656 N N . VAL A 1 209 ? -6.450 1.131 -4.164 1.00 73.00 209 VAL A N 1
ATOM 1657 C CA . VAL A 1 209 ? -5.512 0.699 -3.119 1.00 73.00 209 VAL A CA 1
ATOM 1658 C C . VAL A 1 209 ? -4.839 1.914 -2.474 1.00 73.00 209 VAL A C 1
ATOM 1660 O O . VAL A 1 209 ? -4.659 2.950 -3.115 1.00 73.00 209 VAL A O 1
ATOM 1663 N N . ILE A 1 210 ? -4.549 1.783 -1.180 1.00 74.50 210 ILE A N 1
ATOM 1664 C CA . ILE A 1 210 ? -3.795 2.746 -0.372 1.00 74.50 210 ILE A CA 1
ATOM 1665 C C . ILE A 1 210 ? -2.460 2.080 -0.047 1.00 74.50 210 ILE A C 1
ATOM 1667 O O . ILE A 1 210 ? -2.439 0.873 0.222 1.00 74.50 210 ILE A O 1
ATOM 1671 N N . TRP A 1 211 ? -1.393 2.864 -0.090 1.00 67.44 211 TRP A N 1
ATOM 1672 C CA . TRP A 1 211 ? -0.029 2.489 0.266 1.00 67.44 211 TRP A CA 1
ATOM 1673 C C . TRP A 1 211 ? 0.559 3.568 1.166 1.00 67.44 211 TRP A C 1
ATOM 1675 O O . TRP A 1 211 ? 0.217 4.758 0.945 1.00 67.44 211 TRP A O 1
#

Radius of gyration: 22.02 Å; chains: 1; bounding box: 47×26×76 Å

Secondary structure (DSSP, 8-state):
-HHHHHHHHHHHHHHHHHHHHHHHHHHHHHHHHHHHHHTTS---S-GGG--GGGS---EEEEESS--HHHHHTSTTHHHHHHHTTT-B-HHHHHHTT----HHHHHHHHHTTSEEEETTEEEESS----HHHHHHHHHHHHHHHHHHHHHHHHHHHHHHHHHHTTT-GGGHHHHHHHHIIIIIIHHHHHHTT-S-----BTTB-SEEEEE-

Sequence (211 aa):
MLDAYLSLKKIERLLSMKKFIDALAVILCFLALLVVQALAQQLPADATTLSLKDYDISQFITSSGSTPNNIIKLDNNEEIILACVKGKTREQLQADGIEFVESQIKLLKTWRVLHEDNDILKTSFPILGTNETTQLRDHSVAAVPAISQQLRPDILRFIAVLDSIGRADNAYTILFSYVLDDLVWDRFEEKGLLRKREITTKMPFWAGVIW